Protein AF-A0A7S2AF37-F1 (afdb_monomer)

Foldseek 3Di:
DPPPVVVVVVVVVVVVVVVVVVVVVVVVVVVVVVVVVVVVPVVPPPPPPDDDDDDDDDDDDDDDDDDDDDDDDPPVPPDDPLPFFDKDFPDWDDDPDQPDKTWTWIQGNNWTKIWIKHWHQDPNWIWIKTWIDTPQKIWIWIWTWDDDDPWIKIKIWIWMGANPGHIDTQWIWMDTPVDDTDTDHHQQEQPLVVRCVVVCVVRSAGLLNVLVSVVVPDDPVRPPPSVVVNVVSVSND

Mean predicted aligned error: 17.71 Å

Solvent-accessible surface area (backbone atoms only — not comparable to full-atom values): 14173 Å² total; per-residue (Å²): 142,71,73,78,68,57,59,65,59,58,54,56,56,52,55,52,54,56,53,52,54,55,52,52,53,52,55,51,54,51,51,56,62,56,53,63,64,57,69,69,62,71,76,70,70,83,77,75,87,82,81,82,90,84,85,84,81,90,84,86,90,83,90,83,91,79,82,89,78,89,79,76,83,84,72,80,75,82,80,69,89,66,63,76,45,61,74,42,80,76,46,74,44,84,55,92,50,58,86,45,76,21,37,39,30,34,28,45,62,85,43,64,34,42,35,38,38,38,48,36,76,55,95,77,25,35,47,34,41,42,36,43,31,46,92,56,26,36,42,39,35,38,43,36,36,42,58,57,94,95,48,52,39,38,39,41,37,36,31,42,22,36,81,88,43,72,77,40,79,45,32,37,40,36,51,28,92,90,63,78,65,43,78,51,64,59,78,76,64,38,52,49,37,69,42,45,35,81,81,21,63,93,39,61,48,50,64,71,54,48,55,54,55,48,58,78,71,48,67,74,88,80,41,87,58,45,68,59,49,52,51,57,48,64,53,22,70

Secondary structure (DSSP, 8-state):
--TTTTHHHHHHHHHHHHHHHHHHHHHHHHHHHHHHHHTTTTTSTTSSS-------------------------------------EEEEEEE---STTS-EEEEEEETTEEEEEEEEEEEETTEEEEEEEEE-SS-EEEEEEEEEEETTEEEEEEEEEEEETTEEEEEEEEEEE-TTS--EEEE--SSSHHHHHHGGGTGGGT--HHHHHHHHHHHS-GGG-TTHHHHHHHHHHH-

Sequence (237 aa):
MAAARGARRAGAGQAWAAQRRRLLAGLLAIGIYTGALEASLSTCWSLLSASGRLGGDLQTPPRSSAQAPRCRDARSSRTALHATAAVEVSDSKVNKSELSKSFVTLSIGGQALNVTWSCREEHGDTDCIFQVTTKNSTARFSDHAASGEGWSITSQKFELQSPTRPMHTVAYTIDNPHGIDQKNEAPAYHQVTTVFSPSLEGLGVTPTELIDIVEANVPAADVRYWPAFKKYWNRYV

Radius of gyration: 27.94 Å; Cα contacts (8 Å, |Δi|>4): 308; chains: 1; bounding box: 50×77×90 Å

Structure (mmCIF, N/CA/C/O backbone):
data_AF-A0A7S2AF37-F1
#
_entry.id   AF-A0A7S2AF37-F1
#
loop_
_atom_site.group_PDB
_atom_site.id
_atom_site.type_symbol
_atom_site.label_atom_id
_atom_site.label_alt_id
_atom_site.label_comp_id
_atom_site.label_asym_id
_atom_site.label_entity_id
_atom_site.label_seq_id
_atom_site.pdbx_PDB_ins_code
_atom_site.Cartn_x
_atom_site.Cartn_y
_atom_site.Cartn_z
_atom_site.occupancy
_atom_site.B_iso_or_equiv
_atom_site.auth_seq_id
_atom_site.auth_comp_id
_atom_site.auth_asym_id
_atom_site.auth_atom_id
_atom_site.pdbx_PDB_model_num
ATOM 1 N N . MET A 1 1 ? 22.238 42.386 -46.125 1.00 50.75 1 MET A N 1
ATOM 2 C CA . MET A 1 1 ? 21.304 41.420 -45.489 1.00 50.75 1 MET A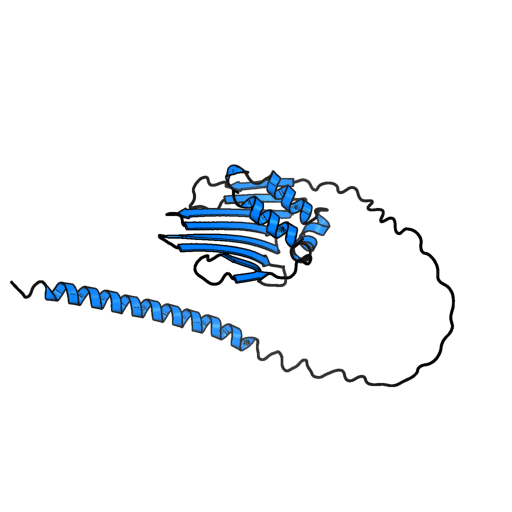 CA 1
ATOM 3 C C . MET A 1 1 ? 22.004 40.440 -44.521 1.00 50.75 1 MET A C 1
ATOM 5 O O . MET A 1 1 ? 21.654 39.269 -44.488 1.00 50.75 1 MET A O 1
ATOM 9 N N . ALA A 1 2 ? 22.958 40.887 -43.689 1.00 46.91 2 ALA A N 1
ATOM 10 C CA . ALA A 1 2 ? 23.647 40.019 -42.711 1.00 46.91 2 ALA A CA 1
ATOM 11 C C . ALA A 1 2 ? 23.363 40.386 -41.236 1.00 46.91 2 ALA A C 1
ATOM 13 O O . ALA A 1 2 ? 23.534 39.556 -40.351 1.00 46.91 2 ALA A O 1
ATOM 14 N N . ALA A 1 3 ? 22.845 41.588 -40.959 1.00 47.03 3 ALA A N 1
ATOM 15 C CA . ALA A 1 3 ? 22.656 42.082 -39.591 1.00 47.03 3 ALA A CA 1
ATOM 16 C C . ALA A 1 3 ? 21.424 41.503 -38.855 1.00 47.03 3 ALA A C 1
ATOM 18 O O . ALA A 1 3 ? 21.385 41.493 -37.629 1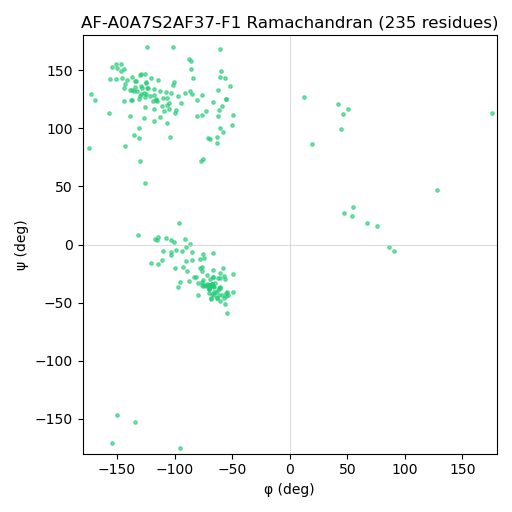.00 47.03 3 ALA A O 1
ATOM 19 N N . ALA A 1 4 ? 20.430 40.959 -39.568 1.00 46.59 4 ALA A N 1
ATOM 20 C CA . ALA A 1 4 ? 19.174 40.504 -38.955 1.00 46.59 4 ALA A CA 1
ATOM 21 C C . ALA A 1 4 ? 19.215 39.071 -38.377 1.00 46.59 4 ALA A C 1
ATOM 23 O O . ALA A 1 4 ? 18.322 38.687 -37.623 1.00 46.59 4 ALA A O 1
ATOM 24 N N . ARG A 1 5 ? 20.243 38.265 -38.694 1.00 47.69 5 ARG A N 1
ATOM 25 C CA . ARG A 1 5 ? 20.368 36.881 -38.183 1.00 47.69 5 ARG A CA 1
ATOM 26 C C . ARG A 1 5 ? 21.186 36.772 -36.889 1.00 47.69 5 ARG A C 1
ATOM 28 O O . ARG A 1 5 ? 21.022 35.796 -36.164 1.00 47.69 5 ARG A O 1
ATOM 35 N N . GLY A 1 6 ? 22.004 37.776 -36.559 1.00 42.59 6 GLY A N 1
ATOM 36 C CA . GLY A 1 6 ? 22.774 37.818 -35.305 1.00 42.59 6 GLY A CA 1
ATOM 37 C C . GLY A 1 6 ? 21.927 38.169 -34.075 1.00 42.59 6 GLY A C 1
ATOM 38 O O . GLY A 1 6 ? 22.102 37.580 -33.010 1.00 42.59 6 GLY A O 1
ATOM 39 N N . ALA A 1 7 ? 20.936 39.053 -34.231 1.00 43.50 7 ALA A N 1
ATOM 40 C CA . ALA A 1 7 ? 20.127 39.550 -33.114 1.00 43.50 7 ALA A CA 1
ATOM 41 C C . ALA A 1 7 ? 19.192 38.488 -32.496 1.00 43.50 7 ALA A C 1
ATOM 43 O O . ALA A 1 7 ? 18.943 38.509 -31.294 1.00 43.50 7 ALA A O 1
ATOM 44 N N . ARG A 1 8 ? 18.724 37.503 -33.280 1.00 47.41 8 ARG A N 1
ATOM 45 C CA . ARG A 1 8 ? 17.854 36.424 -32.765 1.00 47.41 8 ARG A CA 1
ATOM 46 C C . ARG A 1 8 ? 18.603 35.353 -31.963 1.00 47.41 8 ARG A C 1
ATOM 48 O O . ARG A 1 8 ? 17.990 34.695 -31.130 1.00 47.41 8 ARG A O 1
ATOM 55 N N . ARG A 1 9 ? 19.919 35.196 -32.159 1.00 49.66 9 ARG A N 1
ATOM 56 C CA . ARG A 1 9 ? 20.742 34.263 -31.363 1.00 49.66 9 ARG A CA 1
ATOM 57 C C . ARG A 1 9 ? 21.204 34.866 -30.032 1.00 49.66 9 ARG A C 1
ATOM 59 O O . ARG A 1 9 ? 21.347 34.129 -29.063 1.00 49.66 9 ARG A O 1
ATOM 66 N N . ALA A 1 10 ? 21.350 36.189 -29.951 1.00 49.28 10 ALA A N 1
ATOM 67 C CA . ALA A 1 10 ? 21.714 36.875 -28.708 1.00 49.28 10 ALA A CA 1
ATOM 68 C C . ALA A 1 10 ? 20.571 36.898 -27.667 1.00 49.28 10 ALA A C 1
ATOM 70 O O . ALA A 1 10 ? 20.830 36.762 -26.473 1.00 49.28 10 ALA A O 1
ATOM 71 N N . GLY A 1 11 ? 19.307 36.993 -28.104 1.00 47.56 11 GLY A N 1
ATOM 72 C CA . GLY A 1 11 ? 18.144 37.010 -27.201 1.00 47.56 11 GLY A CA 1
ATOM 73 C C . GLY A 1 11 ? 17.813 35.654 -26.558 1.00 47.56 11 GLY A C 1
ATOM 74 O O . GLY A 1 11 ? 17.454 35.595 -25.384 1.00 47.56 11 GLY A O 1
ATOM 75 N N . ALA A 1 12 ? 17.997 34.548 -27.289 1.00 50.09 12 ALA A N 1
ATOM 76 C CA . ALA A 1 12 ? 17.710 33.204 -26.776 1.00 50.09 12 ALA A CA 1
ATOM 77 C C . ALA A 1 12 ? 18.714 32.752 -25.695 1.00 50.09 12 ALA A C 1
ATOM 79 O O . ALA A 1 12 ? 18.326 32.117 -24.715 1.00 50.09 12 ALA A O 1
ATOM 80 N N . GLY A 1 13 ? 19.990 33.140 -25.822 1.00 49.16 13 GLY A N 1
ATOM 81 C CA . GLY A 1 13 ? 21.017 32.841 -24.817 1.00 49.16 13 GLY A CA 1
ATOM 82 C C . GLY A 1 13 ? 20.810 33.586 -23.492 1.00 49.16 13 GLY A C 1
ATOM 83 O O . GLY A 1 13 ? 21.058 33.029 -22.422 1.00 49.16 13 GLY A O 1
ATOM 84 N N . GLN A 1 14 ? 20.295 34.819 -23.539 1.00 50.81 14 GLN A N 1
ATOM 85 C CA . GLN A 1 14 ? 20.025 35.613 -22.335 1.00 50.81 14 GLN A CA 1
ATOM 86 C C . GLN A 1 14 ? 18.766 35.155 -21.584 1.00 50.81 14 GLN A C 1
ATOM 88 O O . GLN A 1 14 ? 18.774 35.139 -20.352 1.00 50.81 14 GLN A O 1
ATOM 93 N N . ALA A 1 15 ? 17.725 34.700 -22.291 1.00 53.50 15 ALA A N 1
ATOM 94 C CA . ALA A 1 15 ? 16.533 34.120 -21.663 1.00 53.50 15 ALA A CA 1
ATOM 95 C C . ALA A 1 15 ? 16.861 32.821 -20.900 1.00 53.50 15 ALA A C 1
ATOM 97 O O . ALA A 1 15 ? 16.422 32.630 -19.764 1.00 53.50 15 ALA A O 1
ATOM 98 N N . TRP A 1 16 ? 17.722 31.973 -21.471 1.00 49.31 16 TRP A N 1
ATOM 99 C CA . TRP A 1 16 ? 18.147 30.722 -20.837 1.00 49.31 16 TRP A CA 1
ATOM 100 C C . TRP A 1 16 ? 19.064 30.959 -19.624 1.00 49.31 16 TRP A C 1
ATOM 102 O O . TRP A 1 16 ? 18.916 30.311 -18.586 1.00 49.31 16 TRP A O 1
ATOM 112 N N . ALA A 1 17 ? 19.959 31.952 -19.697 1.00 53.44 17 ALA A N 1
ATOM 113 C CA . ALA A 1 17 ? 20.813 32.342 -18.573 1.00 53.44 17 ALA A CA 1
ATOM 114 C C . ALA A 1 17 ? 20.021 32.957 -17.399 1.00 53.44 17 ALA A C 1
ATOM 116 O O . ALA A 1 17 ? 20.346 32.700 -16.236 1.00 53.44 17 ALA A O 1
ATOM 117 N N . ALA A 1 18 ? 18.962 33.725 -17.677 1.00 53.72 18 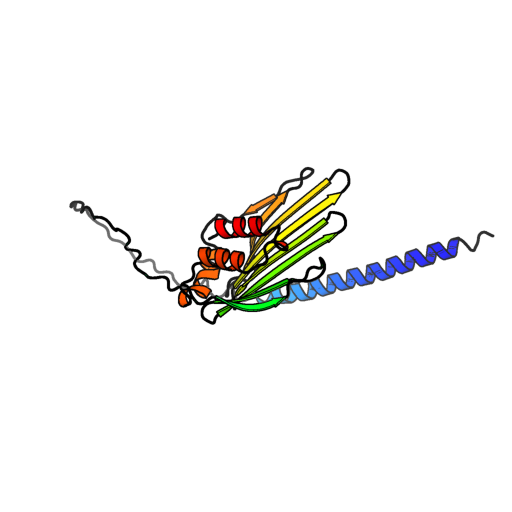ALA A N 1
ATOM 118 C CA . ALA A 1 18 ? 18.090 34.296 -16.649 1.00 53.72 18 ALA A CA 1
ATOM 119 C C . ALA A 1 18 ? 17.237 33.225 -15.940 1.00 53.72 18 ALA A C 1
ATOM 121 O O . ALA A 1 18 ? 17.053 33.284 -14.722 1.00 53.72 18 ALA A O 1
ATOM 122 N N . GLN A 1 19 ? 16.778 32.205 -16.671 1.00 51.97 19 GLN A N 1
ATOM 123 C CA . GLN A 1 19 ? 15.987 31.103 -16.114 1.00 51.97 19 GLN A CA 1
ATOM 124 C C . GLN A 1 19 ? 16.843 30.136 -15.276 1.00 51.97 19 GLN A C 1
ATOM 126 O O . GLN A 1 19 ? 16.415 29.701 -14.206 1.00 51.97 19 GLN A O 1
ATOM 131 N N . ARG A 1 20 ? 18.105 29.904 -15.672 1.00 53.59 20 ARG A N 1
ATOM 132 C CA . ARG A 1 20 ? 19.084 29.130 -14.881 1.00 53.59 20 ARG A CA 1
ATOM 133 C C . ARG A 1 20 ? 19.409 29.772 -13.529 1.00 53.59 20 ARG A C 1
ATOM 135 O O . ARG A 1 20 ? 19.522 29.067 -12.531 1.00 53.59 20 ARG A O 1
ATOM 142 N N . ARG A 1 21 ? 19.520 31.105 -13.468 1.00 53.66 21 ARG A N 1
ATOM 143 C CA . ARG A 1 21 ? 19.771 31.821 -12.201 1.00 53.66 21 ARG A CA 1
ATOM 144 C C . ARG A 1 21 ? 18.588 31.734 -11.233 1.00 53.66 21 ARG A C 1
ATOM 146 O O . ARG A 1 21 ? 18.809 31.629 -10.032 1.00 53.66 21 ARG A O 1
ATOM 153 N N . ARG A 1 22 ? 17.348 31.718 -11.739 1.00 53.06 22 ARG A N 1
ATOM 154 C CA . ARG A 1 22 ? 16.143 31.551 -10.905 1.00 53.06 22 ARG A CA 1
ATOM 155 C C . ARG A 1 22 ? 16.015 30.135 -10.329 1.00 53.06 22 ARG A C 1
ATOM 157 O O . ARG A 1 22 ? 15.628 29.996 -9.176 1.00 53.06 22 ARG A O 1
ATOM 164 N N . LEU A 1 23 ? 16.412 29.105 -11.082 1.00 49.84 23 LEU A N 1
ATOM 165 C CA . LEU A 1 23 ? 16.418 27.715 -10.602 1.00 49.84 23 LEU A CA 1
ATOM 166 C C . LEU A 1 23 ? 17.492 27.456 -9.531 1.00 49.84 23 LEU A C 1
ATOM 168 O O . LEU A 1 23 ? 17.222 26.775 -8.546 1.00 49.84 23 LEU A O 1
ATOM 172 N N . LEU A 1 24 ? 18.682 28.050 -9.672 1.00 47.16 24 LEU A N 1
ATOM 173 C CA . LEU A 1 24 ? 19.751 27.919 -8.671 1.00 47.16 24 LEU A CA 1
ATOM 174 C C . LEU A 1 24 ? 19.434 28.659 -7.360 1.00 47.16 24 LEU A C 1
ATOM 176 O O . LEU A 1 24 ? 19.757 28.155 -6.288 1.00 47.16 24 LEU A O 1
ATOM 180 N N . ALA A 1 25 ? 18.750 29.806 -7.423 1.00 49.53 25 ALA A N 1
ATOM 181 C CA . ALA A 1 25 ? 18.282 30.506 -6.224 1.00 49.53 25 ALA A CA 1
ATOM 182 C C . ALA A 1 25 ? 17.193 29.715 -5.470 1.00 49.53 25 ALA A C 1
ATOM 184 O O . ALA A 1 25 ? 17.192 29.700 -4.241 1.00 49.53 25 ALA A O 1
ATOM 185 N N . GLY A 1 26 ? 16.309 29.011 -6.191 1.00 45.00 26 GLY A N 1
ATOM 186 C CA . GLY A 1 26 ? 15.295 28.137 -5.588 1.00 45.00 26 GLY A CA 1
ATOM 187 C C . GLY A 1 26 ? 15.893 26.927 -4.863 1.00 45.00 26 GLY A C 1
ATOM 188 O O . GLY A 1 26 ? 15.475 26.610 -3.754 1.00 45.00 26 GLY A O 1
ATOM 189 N N . LEU A 1 27 ? 16.920 26.293 -5.438 1.00 50.09 27 LEU A N 1
ATOM 190 C CA . LEU A 1 27 ? 17.600 25.149 -4.813 1.00 50.09 27 LEU A CA 1
ATOM 191 C C . LEU A 1 27 ? 18.428 25.547 -3.578 1.00 50.09 27 LEU A C 1
ATOM 193 O O . LEU A 1 27 ? 18.442 24.810 -2.593 1.00 50.09 27 LEU A O 1
ATOM 197 N N . LEU A 1 28 ? 19.055 26.730 -3.578 1.00 50.50 28 LEU A N 1
ATOM 198 C CA . LEU A 1 28 ? 19.753 27.256 -2.396 1.00 50.50 28 LEU A CA 1
ATOM 199 C C . LEU A 1 28 ? 18.786 27.653 -1.268 1.00 50.50 28 LEU A C 1
ATOM 201 O O . LEU A 1 28 ? 19.094 27.423 -0.102 1.00 50.50 28 LEU A O 1
ATOM 205 N N . ALA A 1 29 ? 17.599 28.181 -1.588 1.00 47.72 29 ALA A N 1
ATOM 206 C CA . ALA A 1 29 ? 16.588 28.508 -0.578 1.00 47.72 29 ALA A CA 1
ATOM 207 C C . ALA A 1 29 ? 15.999 27.256 0.102 1.00 47.72 29 ALA A C 1
ATOM 209 O O . ALA A 1 29 ? 15.722 27.288 1.300 1.00 47.72 29 ALA A O 1
ATOM 210 N N . ILE A 1 30 ? 15.867 26.140 -0.627 1.00 50.56 30 ILE A N 1
ATOM 211 C CA . ILE A 1 30 ? 15.419 24.857 -0.061 1.00 50.56 30 ILE A CA 1
ATOM 212 C C . ILE A 1 30 ? 16.504 24.261 0.851 1.00 50.56 30 ILE A C 1
ATOM 214 O O . ILE A 1 30 ? 16.186 23.822 1.953 1.00 50.56 30 ILE A O 1
ATOM 218 N N . GLY A 1 31 ? 17.782 24.332 0.458 1.00 43.03 31 GLY A N 1
ATOM 219 C CA . GLY A 1 31 ? 18.898 23.831 1.274 1.00 43.03 31 GLY A CA 1
ATOM 220 C C . GLY A 1 31 ? 19.106 24.583 2.597 1.00 43.03 31 GLY A C 1
ATOM 221 O O . GLY A 1 31 ? 19.469 23.972 3.602 1.00 43.03 31 GLY A O 1
ATOM 222 N N . ILE A 1 32 ? 18.830 25.893 2.635 1.00 52.12 32 ILE A N 1
ATOM 223 C CA . ILE A 1 32 ? 18.934 26.695 3.869 1.00 52.12 32 ILE A CA 1
ATOM 224 C C . ILE A 1 32 ? 17.755 26.414 4.820 1.00 52.12 32 ILE A C 1
ATOM 226 O O . ILE A 1 32 ? 17.939 26.431 6.036 1.00 52.12 32 ILE A O 1
ATOM 230 N N . TYR A 1 33 ? 16.568 26.080 4.298 1.00 44.62 33 TYR A N 1
ATOM 231 C CA . TYR A 1 33 ? 15.414 25.720 5.134 1.00 44.62 33 TYR A CA 1
ATOM 232 C C . TYR A 1 33 ? 15.517 24.307 5.727 1.00 44.62 33 TYR A C 1
ATOM 234 O O . TYR A 1 33 ? 15.069 24.087 6.851 1.00 44.62 33 TYR A O 1
ATOM 242 N N . THR A 1 34 ? 16.147 23.358 5.027 1.00 45.94 34 THR A N 1
ATOM 243 C CA . THR A 1 34 ? 16.383 22.008 5.570 1.00 45.94 34 THR A CA 1
ATOM 244 C C . THR A 1 34 ? 17.576 21.956 6.529 1.00 45.94 34 THR A C 1
ATOM 246 O O . THR A 1 34 ? 17.519 21.236 7.520 1.00 45.94 34 THR A O 1
ATOM 249 N N . GLY A 1 35 ? 18.619 22.771 6.315 1.00 37.41 35 GLY A N 1
ATOM 250 C CA . GLY A 1 35 ? 19.789 22.818 7.206 1.00 37.41 35 GLY A CA 1
ATOM 251 C C . GLY A 1 35 ? 19.535 23.475 8.573 1.00 37.41 35 GLY A C 1
ATOM 252 O O . GLY A 1 35 ? 20.199 23.140 9.552 1.00 37.41 35 GLY A O 1
ATOM 253 N N . ALA A 1 36 ? 18.553 24.376 8.679 1.00 41.56 36 ALA A N 1
ATOM 254 C CA . ALA A 1 36 ? 18.230 25.045 9.944 1.00 41.56 36 ALA A CA 1
ATOM 255 C C . ALA A 1 36 ? 17.457 24.155 10.942 1.00 41.56 36 ALA A C 1
ATOM 257 O O . ALA A 1 36 ? 17.476 24.437 12.138 1.00 41.56 36 ALA A O 1
ATOM 258 N N . LEU A 1 37 ? 16.818 23.074 10.475 1.00 41.84 37 LEU A N 1
ATOM 259 C CA . LEU A 1 37 ? 16.095 22.114 11.323 1.00 41.84 37 LEU A CA 1
ATOM 260 C C . LEU A 1 37 ? 16.979 20.965 11.834 1.00 41.84 37 LEU A C 1
ATOM 262 O O . LEU A 1 37 ? 16.682 20.390 12.879 1.00 41.84 37 LEU A O 1
ATOM 266 N N . GLU A 1 38 ? 18.088 20.653 11.157 1.00 42.69 38 GLU A N 1
ATOM 267 C CA . GLU A 1 38 ? 19.019 19.607 11.609 1.00 42.69 38 GLU A CA 1
ATOM 268 C C . GLU A 1 38 ? 19.997 20.099 12.690 1.00 42.69 38 GLU A C 1
ATOM 270 O O . GLU A 1 38 ? 20.382 19.330 13.571 1.00 42.69 38 GLU A O 1
ATOM 275 N N . ALA A 1 39 ? 20.333 21.394 12.715 1.00 41.59 39 ALA A N 1
ATOM 276 C CA . ALA A 1 39 ? 21.259 21.950 13.707 1.00 41.59 39 ALA A CA 1
ATOM 277 C C . ALA A 1 39 ? 20.659 22.106 15.123 1.00 41.59 39 ALA A C 1
ATOM 279 O O . ALA A 1 39 ? 21.395 22.352 16.078 1.00 41.59 39 ALA A O 1
ATOM 280 N N . SER A 1 40 ? 19.337 21.967 15.291 1.00 42.44 40 SER A N 1
ATOM 281 C CA . SER A 1 40 ? 18.674 22.099 16.602 1.00 42.44 40 SER A CA 1
ATOM 282 C C . SER A 1 40 ? 18.562 20.776 17.374 1.00 42.44 40 SER A C 1
ATOM 284 O O . SER A 1 40 ? 18.284 20.796 18.571 1.00 42.44 40 SER A O 1
ATOM 286 N N . LEU A 1 41 ? 18.775 19.628 16.718 1.00 44.47 41 LEU A N 1
ATOM 287 C CA . LEU A 1 41 ? 18.566 18.302 17.320 1.00 44.47 41 LEU A CA 1
ATOM 288 C C . LEU A 1 41 ? 19.862 17.635 17.804 1.00 44.47 41 LEU A C 1
ATOM 290 O O . LEU A 1 41 ? 19.814 16.775 18.683 1.00 44.47 41 LEU A O 1
ATOM 294 N N . SER A 1 42 ? 21.028 18.058 17.309 1.00 42.28 42 SER A N 1
ATOM 295 C CA . SER A 1 42 ? 22.325 17.488 17.706 1.00 42.28 42 SER A CA 1
ATOM 296 C C . SER A 1 42 ? 22.846 17.979 19.063 1.00 42.28 42 SER A C 1
ATOM 298 O O . SER A 1 42 ? 23.771 17.387 19.611 1.00 42.28 42 SER A O 1
ATOM 300 N N . THR A 1 43 ? 22.262 19.032 19.642 1.00 42.41 43 THR A N 1
ATOM 301 C CA . THR A 1 43 ? 22.769 19.660 20.880 1.00 42.41 43 THR A CA 1
ATOM 302 C C . THR A 1 43 ? 22.118 19.124 22.162 1.00 42.41 43 THR A C 1
ATOM 304 O O . THR A 1 43 ? 22.562 19.464 23.254 1.00 42.41 43 THR A O 1
ATOM 307 N N . CYS A 1 44 ? 21.100 18.259 22.068 1.00 38.84 44 CYS A N 1
ATOM 308 C CA . CYS A 1 44 ? 20.433 17.671 23.245 1.00 38.84 44 CYS A CA 1
ATOM 309 C C . CYS A 1 44 ? 20.900 16.250 23.606 1.00 38.84 44 CYS A C 1
ATOM 311 O O . CYS A 1 44 ? 20.486 15.718 24.632 1.00 38.84 44 CYS A O 1
ATOM 313 N N . TRP A 1 45 ? 21.770 15.623 22.809 1.00 37.97 45 TRP A N 1
ATOM 314 C CA . TRP A 1 45 ? 22.198 14.234 23.041 1.00 37.97 45 TRP A CA 1
ATOM 315 C C . TRP A 1 45 ? 23.446 14.072 23.923 1.00 37.97 45 TRP A C 1
ATOM 317 O O . TRP A 1 45 ? 23.803 12.952 24.276 1.00 37.97 45 TRP A O 1
ATOM 327 N N . SER A 1 46 ? 24.063 15.166 24.374 1.00 40.84 46 SER A N 1
ATOM 328 C CA . SER A 1 46 ? 25.280 15.117 25.203 1.00 40.84 46 SER A CA 1
ATOM 329 C C . SER A 1 46 ? 25.030 15.078 26.719 1.00 40.84 46 SER A C 1
ATOM 331 O O . SER A 1 46 ? 25.989 15.141 27.483 1.00 40.84 4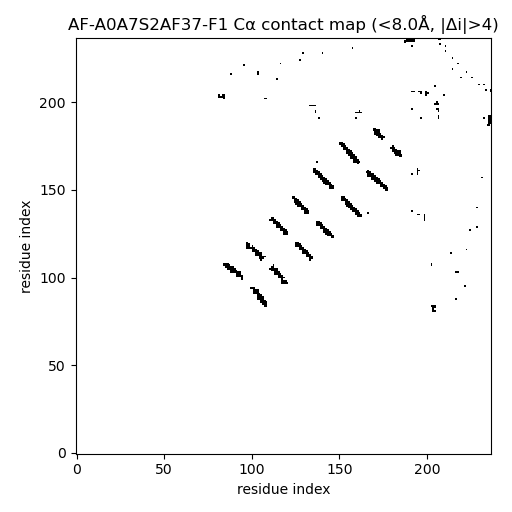6 SER A O 1
ATOM 333 N N . LEU A 1 47 ? 23.775 15.000 27.184 1.00 44.44 47 LEU A N 1
ATOM 334 C CA . LEU A 1 47 ? 23.438 15.109 28.617 1.00 44.44 47 LEU A CA 1
ATOM 335 C C . LEU A 1 47 ? 22.837 13.844 29.257 1.00 44.44 47 LEU A C 1
ATOM 337 O O . LEU A 1 47 ? 22.522 13.868 30.441 1.00 44.44 47 LEU A O 1
ATOM 341 N N . LEU A 1 48 ? 22.723 12.726 28.531 1.00 44.41 48 LEU A N 1
ATOM 342 C CA . LEU A 1 48 ? 22.104 11.493 29.057 1.00 44.41 48 LEU A CA 1
ATOM 343 C C . LEU A 1 48 ? 23.031 10.269 29.147 1.00 44.41 48 LEU A C 1
ATOM 345 O O . LEU A 1 48 ? 22.590 9.206 29.569 1.00 44.41 48 LEU A O 1
ATOM 349 N N . SER A 1 49 ? 24.326 10.402 28.848 1.00 45.31 49 SER A N 1
ATOM 350 C CA . SER A 1 49 ? 25.308 9.307 28.964 1.00 45.31 49 SER A CA 1
ATOM 351 C C . SER A 1 49 ? 26.106 9.300 30.279 1.00 45.31 49 SER A C 1
ATOM 353 O O . SER A 1 49 ? 27.157 8.667 30.361 1.00 45.31 49 SER A O 1
ATOM 355 N N . ALA A 1 50 ? 25.628 9.980 31.324 1.00 43.16 50 ALA A N 1
ATOM 356 C CA . ALA A 1 50 ? 26.307 10.050 32.619 1.00 43.16 50 ALA A CA 1
ATOM 357 C C . ALA A 1 50 ? 25.363 9.715 33.782 1.00 43.16 50 ALA A C 1
ATOM 359 O O . ALA A 1 50 ? 24.966 10.585 34.549 1.00 43.16 50 ALA A O 1
ATOM 360 N N . SER A 1 51 ? 24.981 8.447 33.926 1.00 41.28 51 SER A N 1
ATOM 361 C CA . SER A 1 51 ? 24.593 7.875 35.226 1.00 41.28 51 SER A CA 1
ATOM 362 C C . SER A 1 51 ? 24.388 6.366 35.110 1.00 41.28 51 SER A C 1
ATOM 364 O O . SER A 1 51 ? 23.674 5.896 34.234 1.00 41.28 51 SER A O 1
ATOM 366 N N . GLY 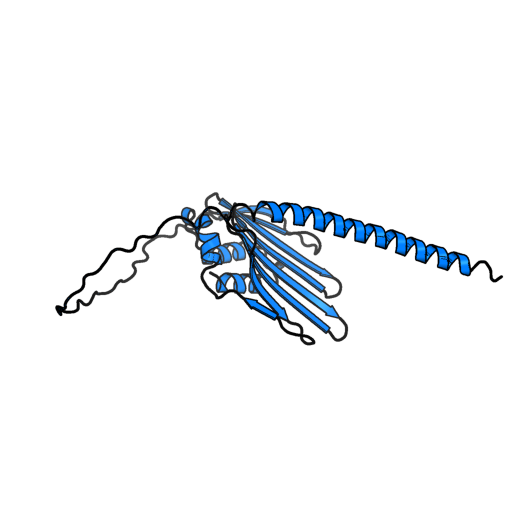A 1 52 ? 25.017 5.606 36.012 1.00 39.91 52 GLY A N 1
ATOM 367 C CA . GLY A 1 52 ? 24.695 4.189 36.209 1.00 39.91 52 GLY A CA 1
ATOM 368 C C . GLY A 1 52 ? 25.863 3.208 36.150 1.00 39.91 52 GLY A C 1
ATOM 369 O O . GLY A 1 52 ? 25.748 2.163 35.522 1.00 39.91 52 GLY A O 1
ATOM 370 N N . ARG A 1 53 ? 26.980 3.497 36.832 1.00 43.69 53 ARG A N 1
ATOM 371 C CA . ARG A 1 53 ? 27.873 2.435 37.320 1.00 43.69 53 ARG A CA 1
ATOM 372 C C . ARG A 1 53 ? 27.184 1.733 38.494 1.00 43.69 53 ARG A C 1
ATOM 374 O O . ARG A 1 53 ? 27.020 2.348 39.541 1.00 43.69 53 ARG A O 1
ATOM 381 N N . LEU A 1 54 ? 26.853 0.455 38.339 1.00 42.91 54 LEU A N 1
ATOM 382 C CA . LEU A 1 54 ? 26.625 -0.478 39.444 1.00 42.91 54 LEU A CA 1
ATOM 383 C C . LEU A 1 54 ? 27.435 -1.742 39.144 1.00 42.91 54 LEU A C 1
ATOM 385 O O . LEU A 1 54 ? 27.000 -2.626 38.414 1.00 42.91 54 LEU A O 1
ATOM 389 N N . GLY A 1 55 ? 28.664 -1.757 39.656 1.00 34.06 55 GLY A N 1
ATOM 390 C CA . GLY A 1 55 ? 29.471 -2.959 39.824 1.00 34.06 55 GLY A CA 1
ATOM 391 C C . GLY A 1 55 ? 29.441 -3.340 41.301 1.00 34.06 55 GLY A C 1
ATOM 392 O O . GLY A 1 55 ? 29.645 -2.476 42.151 1.00 34.06 55 GLY A O 1
ATOM 393 N N . GLY A 1 56 ? 29.146 -4.605 41.585 1.00 33.41 56 GLY A N 1
ATOM 394 C CA . GLY A 1 56 ? 29.062 -5.150 42.936 1.00 33.41 56 GLY A CA 1
ATOM 395 C C . GLY A 1 56 ? 28.840 -6.662 42.916 1.00 33.41 56 GLY A C 1
ATOM 396 O O . GLY A 1 56 ? 27.706 -7.116 42.961 1.00 33.41 56 GLY A O 1
ATOM 397 N N . ASP A 1 57 ? 29.951 -7.381 42.758 1.00 35.69 57 ASP A N 1
ATOM 398 C CA . ASP A 1 57 ? 30.365 -8.630 43.413 1.00 35.69 57 ASP A CA 1
ATOM 399 C C . ASP A 1 57 ? 29.464 -9.887 43.503 1.00 35.69 57 ASP A C 1
ATOM 401 O O . ASP A 1 57 ? 28.460 -9.949 44.200 1.00 35.69 57 ASP A O 1
ATOM 405 N N . LEU A 1 58 ? 29.988 -10.943 42.852 1.00 37.62 58 LEU A N 1
ATOM 406 C CA . LEU A 1 58 ? 30.338 -12.270 43.399 1.00 37.62 58 LEU A CA 1
ATOM 407 C C . LEU A 1 58 ? 29.340 -13.002 44.323 1.00 37.62 58 LEU A C 1
ATOM 409 O O . LEU A 1 58 ? 29.267 -12.703 45.507 1.00 37.62 58 LEU A O 1
ATOM 413 N N . GLN A 1 59 ? 28.787 -14.128 43.836 1.00 35.12 59 GLN A N 1
ATOM 414 C CA . GLN A 1 59 ? 29.065 -15.490 44.358 1.00 35.12 59 GLN A CA 1
ATOM 415 C C . GLN A 1 59 ? 28.203 -16.582 43.678 1.00 35.12 59 GLN A C 1
ATOM 417 O O . GLN A 1 59 ? 26.998 -16.677 43.871 1.00 35.12 59 GLN A O 1
ATOM 422 N N . THR A 1 60 ? 28.852 -17.468 42.920 1.00 42.16 60 THR A N 1
ATOM 423 C CA . THR A 1 60 ? 28.481 -18.899 42.754 1.00 42.16 60 THR A CA 1
ATOM 424 C C . THR A 1 60 ? 29.155 -19.712 43.876 1.00 42.16 60 THR A C 1
ATOM 426 O O . THR A 1 60 ? 30.184 -19.207 44.339 1.00 42.16 60 THR A O 1
ATOM 429 N N . PRO A 1 61 ? 28.754 -20.952 44.285 1.00 50.53 61 PRO A N 1
ATOM 430 C CA . PRO A 1 61 ? 28.175 -22.078 43.497 1.00 50.53 61 PRO A CA 1
ATOM 431 C C . PRO A 1 61 ? 27.203 -22.983 44.352 1.00 50.53 61 PRO A C 1
ATOM 433 O O . PRO A 1 61 ? 26.643 -22.450 45.304 1.00 50.53 61 PRO A O 1
ATOM 436 N N . PRO A 1 62 ? 27.038 -24.333 44.193 1.00 48.72 62 PRO A N 1
ATOM 437 C CA . PRO A 1 62 ? 27.001 -25.254 43.035 1.00 48.72 62 PRO A CA 1
ATOM 438 C C . PRO A 1 62 ? 25.709 -26.138 42.924 1.00 48.72 62 PRO A C 1
ATOM 440 O O . PRO A 1 62 ? 24.914 -26.263 43.845 1.00 48.72 62 PRO A O 1
ATOM 443 N N . ARG A 1 63 ? 25.581 -26.817 41.764 1.00 40.84 63 ARG A N 1
ATOM 444 C CA . ARG A 1 63 ? 24.883 -28.091 41.419 1.00 40.84 63 ARG A CA 1
ATOM 445 C C . ARG A 1 63 ? 23.884 -28.740 42.409 1.00 40.84 63 ARG A C 1
ATOM 447 O O . ARG A 1 63 ? 24.284 -29.286 43.431 1.00 40.84 63 ARG A O 1
ATOM 454 N N . SER A 1 64 ? 22.672 -29.012 41.908 1.00 32.25 64 SER A N 1
ATOM 455 C CA . SER A 1 64 ? 22.023 -30.328 42.057 1.00 32.25 64 SER A CA 1
ATOM 456 C C . SER A 1 64 ? 21.179 -30.671 40.819 1.00 32.25 64 SER A C 1
ATOM 458 O O . SER A 1 64 ? 20.618 -29.799 40.161 1.00 32.25 64 SER A O 1
ATOM 460 N N . SER A 1 65 ? 21.185 -31.952 40.454 1.00 42.84 65 SER A N 1
ATOM 461 C CA . SER A 1 65 ? 20.426 -32.542 39.350 1.00 42.84 65 SER A CA 1
ATOM 462 C C . SER A 1 65 ? 19.035 -32.925 39.855 1.00 42.84 65 SER A C 1
ATOM 464 O O . SER A 1 65 ? 18.958 -33.643 40.850 1.00 42.84 65 SER A O 1
ATOM 466 N N . ALA A 1 66 ? 17.970 -32.561 39.142 1.00 32.75 66 ALA A N 1
ATOM 467 C CA . ALA A 1 66 ? 16.682 -33.242 39.253 1.00 32.75 66 ALA A CA 1
ATOM 468 C C . ALA A 1 66 ? 15.839 -33.043 37.982 1.00 32.75 66 ALA A C 1
ATOM 470 O O . ALA A 1 66 ? 15.441 -31.936 37.649 1.00 32.75 66 ALA A O 1
ATOM 471 N N . GLN A 1 67 ? 15.633 -34.161 37.284 1.00 33.06 67 GLN A N 1
ATOM 472 C CA . GLN A 1 67 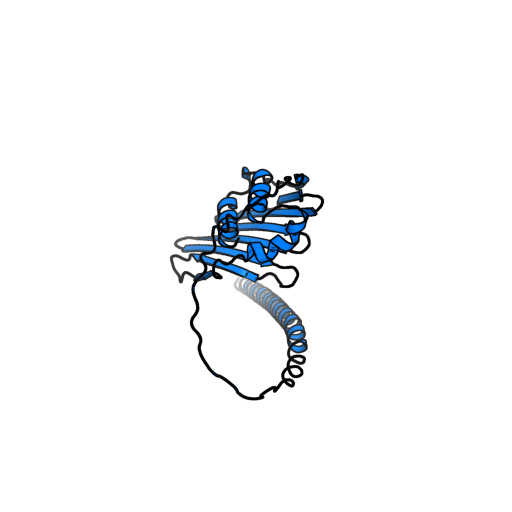? 14.417 -34.594 36.584 1.00 33.06 67 GLN A CA 1
ATOM 473 C C . GLN A 1 67 ? 13.588 -33.583 35.770 1.00 33.06 67 GLN A C 1
ATOM 475 O O . GLN A 1 67 ? 12.960 -32.660 36.274 1.00 33.06 67 GLN A O 1
ATOM 480 N N . ALA A 1 68 ? 13.473 -33.905 34.480 1.00 42.75 68 ALA A N 1
ATOM 481 C CA . ALA A 1 68 ? 12.494 -33.354 33.557 1.00 42.75 68 ALA A CA 1
ATOM 482 C C . ALA A 1 68 ? 11.043 -33.538 34.038 1.00 42.75 68 ALA A C 1
ATOM 484 O O . ALA A 1 68 ? 10.674 -34.639 34.455 1.00 42.75 68 ALA A O 1
ATOM 485 N N . PRO A 1 69 ? 10.174 -32.548 33.786 1.00 40.53 69 PRO A N 1
ATOM 486 C CA . PRO A 1 69 ? 8.776 -32.796 33.506 1.00 40.53 69 PRO A CA 1
ATOM 487 C C . PRO A 1 69 ? 8.482 -32.566 32.018 1.00 40.53 69 PRO A C 1
ATOM 489 O O . PRO A 1 69 ? 8.735 -31.508 31.445 1.00 40.53 69 PRO A O 1
ATOM 492 N N . ARG A 1 70 ? 7.889 -33.589 31.399 1.00 46.50 70 ARG A N 1
ATOM 493 C CA . ARG A 1 70 ? 7.089 -33.458 30.182 1.00 46.50 70 ARG A CA 1
ATOM 494 C C . ARG A 1 70 ? 5.896 -32.541 30.485 1.00 46.50 70 ARG A C 1
ATOM 496 O O . ARG A 1 70 ? 5.020 -32.937 31.248 1.00 46.50 70 ARG A O 1
ATOM 503 N N . CYS A 1 71 ? 5.820 -31.386 29.835 1.00 36.12 71 CYS A N 1
ATOM 504 C CA . CYS A 1 71 ? 4.566 -30.656 29.631 1.00 36.12 71 CYS A CA 1
ATOM 505 C C . CYS A 1 71 ? 4.173 -30.887 28.166 1.00 36.12 71 CYS A C 1
ATOM 507 O O . CYS A 1 71 ? 4.819 -30.367 27.265 1.00 36.12 71 CYS A O 1
ATOM 509 N N . ARG A 1 72 ? 3.361 -31.909 27.867 1.00 36.22 72 ARG A N 1
ATOM 510 C CA . ARG A 1 72 ? 1.896 -31.801 27.732 1.00 36.22 72 ARG A CA 1
ATOM 511 C C . ARG A 1 72 ? 1.495 -30.569 26.920 1.00 36.22 72 ARG A C 1
ATOM 513 O O . ARG A 1 72 ? 1.470 -29.464 27.445 1.00 36.22 72 ARG A O 1
ATOM 520 N N . ASP A 1 73 ? 1.199 -30.824 25.649 1.00 37.38 73 ASP A N 1
ATOM 521 C CA . ASP A 1 73 ? 0.200 -30.158 24.816 1.00 37.38 73 ASP A CA 1
ATOM 522 C C . ASP A 1 73 ? -0.258 -28.775 25.297 1.00 37.38 73 ASP A C 1
ATOM 524 O O . ASP A 1 73 ? -1.324 -28.627 25.895 1.00 37.38 73 ASP A O 1
ATOM 528 N N . ALA A 1 74 ? 0.473 -27.731 24.909 1.00 35.31 74 ALA A N 1
ATOM 529 C CA . ALA A 1 74 ? -0.156 -26.438 24.680 1.00 35.31 74 ALA A CA 1
ATOM 530 C C . ALA A 1 74 ? -0.878 -26.509 23.328 1.00 35.31 74 ALA A C 1
ATOM 532 O O . ALA A 1 74 ? -0.456 -25.936 22.324 1.00 35.31 74 ALA A O 1
ATOM 533 N N . ARG A 1 75 ? -1.980 -27.266 23.306 1.00 39.78 75 ARG A N 1
ATOM 534 C CA . ARG A 1 75 ? -3.038 -27.106 22.314 1.00 39.78 75 ARG A CA 1
ATOM 535 C C . ARG A 1 75 ? -3.496 -25.662 22.483 1.00 39.78 75 ARG A C 1
ATOM 537 O O . ARG A 1 75 ? -4.232 -25.359 23.416 1.00 39.78 75 ARG A O 1
ATOM 544 N N . SER A 1 76 ? -2.967 -24.761 21.656 1.00 36.56 76 SER A N 1
ATOM 545 C CA . SER A 1 76 ? -3.416 -23.375 21.608 1.00 36.56 76 SER A CA 1
ATOM 546 C C . SER A 1 76 ? -4.869 -23.405 21.154 1.00 36.56 76 SER A C 1
ATOM 548 O O . SER A 1 76 ? -5.191 -23.485 19.970 1.00 36.56 76 SER A O 1
ATOM 550 N N . SER A 1 77 ? -5.758 -23.445 22.137 1.00 38.59 77 SER A N 1
ATOM 551 C CA . SER A 1 77 ? -7.164 -23.146 21.998 1.00 38.59 77 SER A CA 1
ATOM 552 C C . SER A 1 77 ? -7.272 -21.682 21.583 1.00 38.59 77 SER A C 1
ATOM 554 O O . SER A 1 77 ? -7.390 -20.797 22.428 1.00 38.59 77 SER A O 1
ATOM 556 N N . ARG A 1 78 ? -7.222 -21.406 20.277 1.00 37.66 78 ARG A N 1
ATOM 557 C CA . ARG A 1 78 ? -7.766 -20.159 19.729 1.00 37.66 78 ARG A CA 1
ATOM 558 C C . ARG A 1 78 ? -9.287 -20.270 19.710 1.00 37.66 78 ARG A C 1
ATOM 560 O O . ARG A 1 78 ? -9.919 -20.482 18.685 1.00 37.66 78 ARG A O 1
ATOM 567 N N . THR A 1 79 ? -9.863 -20.178 20.900 1.00 40.84 79 THR A N 1
ATOM 568 C CA . THR A 1 79 ? -11.219 -19.685 21.107 1.00 40.84 79 THR A CA 1
ATOM 569 C C . THR A 1 79 ? -11.183 -18.171 20.974 1.00 40.84 79 THR A C 1
ATOM 571 O O . THR A 1 79 ? -10.624 -17.509 21.841 1.00 40.84 79 THR A O 1
ATOM 574 N N . ALA A 1 80 ? -11.788 -17.637 19.922 1.00 37.56 80 ALA A N 1
ATOM 575 C CA . ALA A 1 80 ? -12.632 -16.451 20.006 1.00 37.56 80 ALA A CA 1
ATOM 576 C C . ALA A 1 80 ? -13.368 -16.301 18.674 1.00 37.56 80 ALA A C 1
ATOM 578 O O . ALA A 1 80 ? -12.755 -16.266 17.612 1.00 37.56 80 ALA A O 1
ATOM 579 N N . LEU A 1 81 ? -14.695 -16.249 18.754 1.00 37.84 81 LEU A N 1
ATOM 580 C CA . LEU A 1 81 ? -15.572 -15.749 17.706 1.00 37.84 81 LEU A CA 1
ATOM 581 C C . LEU A 1 81 ? -15.033 -14.370 17.273 1.00 37.84 81 LEU A C 1
ATOM 583 O O . LEU A 1 81 ? -15.219 -13.391 17.994 1.00 37.84 81 LEU A O 1
ATOM 587 N N . HIS A 1 82 ? -14.345 -14.281 16.135 1.00 48.56 82 HIS A N 1
ATOM 588 C CA . HIS A 1 82 ? -14.120 -12.995 15.485 1.00 48.56 82 HIS A CA 1
ATOM 589 C C . HIS A 1 82 ? -15.480 -12.572 14.936 1.00 48.56 82 HIS A C 1
ATOM 591 O O . HIS A 1 82 ? -15.889 -12.997 13.858 1.00 48.56 82 HIS A O 1
ATOM 597 N N . ALA A 1 83 ? -16.241 -11.819 15.729 1.00 45.69 83 ALA A N 1
ATOM 598 C CA . ALA A 1 83 ? -17.364 -11.071 15.199 1.00 45.69 83 ALA A CA 1
ATOM 599 C C . ALA A 1 83 ? -16.766 -10.111 14.171 1.00 45.69 83 ALA A C 1
ATOM 601 O O . ALA A 1 83 ? -16.135 -9.127 14.546 1.00 45.69 83 ALA A O 1
ATOM 602 N N . THR A 1 84 ? -16.873 -10.461 12.888 1.00 56.38 84 THR A N 1
ATOM 603 C CA . THR A 1 84 ? -16.440 -9.620 11.774 1.00 56.38 84 THR A CA 1
ATOM 604 C C . THR A 1 84 ? -17.034 -8.241 12.005 1.00 56.38 84 THR A C 1
ATOM 606 O O . THR A 1 84 ? -18.260 -8.096 12.002 1.00 56.38 84 THR A O 1
ATOM 609 N N . ALA A 1 85 ? -16.183 -7.255 12.294 1.00 66.00 85 ALA A N 1
ATOM 610 C CA . ALA A 1 85 ? -16.628 -5.882 12.448 1.00 66.00 85 ALA A CA 1
ATOM 611 C C . ALA A 1 85 ? -17.452 -5.505 11.215 1.00 66.00 85 ALA A C 1
ATOM 613 O O . ALA A 1 85 ? -17.077 -5.852 10.094 1.00 66.00 85 ALA A O 1
ATOM 614 N N . ALA A 1 86 ? -18.584 -4.831 11.421 1.00 77.75 86 ALA A N 1
ATOM 615 C CA . ALA A 1 86 ? -19.370 -4.328 10.305 1.00 77.75 86 ALA A CA 1
ATOM 616 C C . ALA A 1 86 ? -18.464 -3.440 9.438 1.00 77.75 86 ALA A C 1
ATOM 618 O O . ALA A 1 86 ? -17.806 -2.531 9.959 1.00 77.75 86 ALA A O 1
ATOM 619 N N . VAL A 1 87 ? -18.390 -3.769 8.147 1.00 85.25 87 VAL A N 1
ATOM 620 C CA . VAL A 1 87 ? -17.636 -3.020 7.144 1.00 85.25 87 VAL A CA 1
ATOM 621 C C . VAL A 1 87 ? -18.641 -2.282 6.280 1.00 85.25 87 VAL A C 1
ATOM 623 O O . VAL A 1 87 ? -19.480 -2.902 5.630 1.00 85.25 87 VAL A O 1
ATOM 626 N N . GLU A 1 88 ? -18.540 -0.961 6.266 1.00 89.19 88 GLU A N 1
ATOM 627 C CA . GLU A 1 88 ? -19.379 -0.095 5.445 1.00 89.19 88 GLU A CA 1
ATOM 628 C C . GLU A 1 88 ? -18.494 0.800 4.580 1.00 89.19 88 GLU A C 1
ATOM 630 O O . GLU A 1 88 ? -17.476 1.314 5.042 1.00 89.19 88 GLU A O 1
ATOM 635 N N . VAL A 1 89 ? -18.876 1.017 3.323 1.00 89.06 89 VAL A N 1
ATOM 636 C CA . VAL A 1 89 ? -18.243 2.039 2.482 1.00 89.06 89 VAL A CA 1
ATOM 637 C C . VAL A 1 89 ? -18.852 3.385 2.863 1.00 89.06 89 VAL A C 1
ATOM 639 O O . VAL A 1 89 ? -20.030 3.622 2.602 1.00 89.06 89 VAL A O 1
ATOM 642 N N . SER A 1 90 ? -18.071 4.254 3.505 1.00 88.06 90 SER A N 1
ATOM 643 C CA . SER A 1 90 ? -18.548 5.557 3.980 1.00 88.06 90 SER A CA 1
ATOM 644 C C . SER A 1 90 ? -18.434 6.659 2.929 1.00 88.06 90 SER A C 1
ATOM 646 O O . SER A 1 90 ? -19.258 7.570 2.912 1.00 88.06 90 SER A O 1
ATOM 648 N N . ASP A 1 91 ? -17.438 6.577 2.047 1.00 87.25 91 ASP A N 1
ATOM 649 C CA . ASP A 1 91 ? -17.275 7.476 0.905 1.00 87.25 91 ASP A CA 1
ATOM 650 C C . ASP A 1 91 ? -16.488 6.773 -0.207 1.00 87.25 91 ASP A C 1
ATOM 652 O O . ASP A 1 91 ? -15.689 5.867 0.049 1.00 87.25 91 ASP A O 1
ATOM 656 N N . SER A 1 92 ? -16.701 7.174 -1.455 1.00 90.00 92 SER A N 1
ATOM 657 C CA . SER A 1 92 ? -15.915 6.671 -2.576 1.00 90.00 92 SER A CA 1
ATOM 658 C C . SER A 1 92 ? -15.908 7.641 -3.747 1.00 90.00 92 SER A C 1
ATOM 660 O O . SER A 1 92 ? -16.917 8.248 -4.108 1.00 90.00 92 SER A O 1
ATOM 662 N N . LYS A 1 93 ? -14.755 7.726 -4.404 1.00 87.25 93 LYS A N 1
ATOM 663 C CA . LYS A 1 93 ? -14.609 8.366 -5.704 1.00 87.25 93 LYS A CA 1
ATOM 664 C C . LYS A 1 93 ? -13.692 7.518 -6.556 1.00 87.25 93 LYS A C 1
ATOM 666 O O . LYS A 1 93 ? -12.486 7.454 -6.328 1.00 87.25 93 LYS A O 1
ATOM 671 N N . VAL A 1 94 ? -14.274 6.909 -7.573 1.00 82.44 94 VAL A N 1
ATOM 672 C CA . VAL A 1 94 ? -13.552 6.074 -8.524 1.00 82.44 94 VAL A CA 1
ATOM 673 C C . VAL A 1 94 ? -13.437 6.854 -9.822 1.00 82.44 94 VAL A C 1
ATOM 675 O O . VAL A 1 94 ? -14.422 7.034 -10.542 1.00 82.44 94 VAL A O 1
ATOM 678 N N . ASN A 1 95 ? -12.247 7.386 -10.092 1.00 77.69 95 ASN A N 1
ATOM 679 C CA . ASN A 1 95 ? -11.992 8.071 -11.348 1.00 77.69 95 ASN A CA 1
ATOM 680 C C . ASN A 1 95 ? -11.598 7.056 -12.408 1.00 77.69 95 ASN A C 1
ATOM 682 O O . ASN A 1 95 ? -10.674 6.275 -12.222 1.00 77.69 95 ASN A O 1
ATOM 686 N N . LYS A 1 96 ? -12.268 7.141 -13.555 1.00 67.44 96 LYS A N 1
ATOM 687 C CA . LYS A 1 96 ? -11.923 6.368 -14.753 1.00 67.44 96 LYS A CA 1
ATOM 688 C C . LYS A 1 96 ? -10.868 7.057 -15.624 1.00 67.44 96 LYS A C 1
ATOM 690 O O . LYS A 1 96 ? -10.559 6.563 -16.699 1.00 67.44 96 LYS A O 1
ATOM 695 N N . SER A 1 97 ? -10.387 8.235 -15.217 1.00 65.69 97 SER A N 1
ATOM 696 C CA . SER A 1 97 ? -9.347 8.972 -15.933 1.00 65.69 97 SER A CA 1
ATOM 697 C C . SER A 1 97 ? -7.989 8.768 -15.268 1.00 65.69 97 SER A C 1
ATOM 699 O O . SER A 1 97 ? -7.871 8.820 -14.045 1.00 65.69 97 SER A O 1
ATOM 701 N N . GLU A 1 98 ? -6.954 8.621 -16.090 1.00 61.09 98 GLU A N 1
ATOM 702 C CA . GLU A 1 98 ? -5.564 8.331 -15.691 1.00 61.09 98 GLU A CA 1
ATOM 703 C C . GLU A 1 98 ? -4.886 9.471 -14.903 1.00 61.09 98 GLU A C 1
ATOM 705 O O . GLU A 1 98 ? -3.780 9.331 -14.392 1.00 61.09 98 GLU A O 1
ATOM 710 N N . LEU A 1 99 ? -5.537 10.632 -14.789 1.00 62.56 99 LEU A N 1
ATOM 711 C CA . LEU A 1 99 ? -4.942 11.839 -14.206 1.00 62.56 99 LEU A CA 1
ATOM 712 C C . LEU A 1 99 ? -5.403 12.136 -12.775 1.00 62.56 99 LEU A C 1
ATOM 714 O O . LEU A 1 99 ? -4.897 13.077 -12.163 1.00 62.56 99 LEU A O 1
ATOM 718 N N . SER A 1 100 ? -6.375 11.397 -12.228 1.00 70.12 100 SER A N 1
ATOM 719 C CA . SER A 1 100 ? -6.990 11.759 -10.944 1.00 70.12 100 SER A CA 1
ATOM 720 C C . SER A 1 100 ? -7.038 10.614 -9.937 1.00 70.12 100 SER A C 1
ATOM 722 O O . SER A 1 100 ? -7.394 9.485 -10.252 1.00 70.12 100 SER A O 1
ATOM 724 N N . LYS A 1 101 ? -6.691 10.928 -8.683 1.00 83.06 101 LYS A N 1
ATOM 725 C CA . LYS A 1 101 ? -6.600 9.964 -7.581 1.00 83.06 101 LYS A CA 1
ATOM 726 C C . LYS A 1 101 ? -7.975 9.405 -7.213 1.00 83.06 101 LYS A C 1
ATOM 728 O O . LYS A 1 101 ? -8.877 10.174 -6.872 1.00 83.06 101 LYS A O 1
ATOM 733 N N . SER A 1 102 ? -8.110 8.087 -7.266 1.00 89.38 102 SER A N 1
ATOM 734 C CA . SER A 1 102 ? -9.271 7.345 -6.784 1.00 89.38 102 SER A CA 1
ATOM 735 C C . SER A 1 102 ? -9.142 7.055 -5.291 1.00 89.38 102 SER A C 1
ATOM 737 O O . SER A 1 102 ? -8.034 6.947 -4.751 1.00 89.38 102 SER A O 1
ATOM 739 N N . PHE A 1 103 ? -10.276 6.954 -4.606 1.00 91.88 103 PHE A N 1
ATOM 740 C CA . PHE A 1 103 ? -10.317 6.576 -3.202 1.00 91.88 103 PHE A CA 1
ATOM 741 C C . PHE A 1 103 ? -11.606 5.852 -2.825 1.00 91.88 103 PHE A C 1
ATOM 743 O O . PHE A 1 103 ? -12.658 6.054 -3.431 1.00 91.88 103 PHE A O 1
ATOM 750 N N . VAL A 1 104 ? -11.508 5.054 -1.768 1.00 92.44 104 VAL A N 1
ATOM 751 C CA . VAL A 1 104 ? -12.617 4.466 -1.017 1.00 92.44 104 VAL A CA 1
ATOM 752 C C . VAL A 1 104 ? -12.298 4.633 0.462 1.00 92.44 104 VAL A C 1
ATOM 754 O O . VAL A 1 104 ? -11.190 4.320 0.902 1.00 92.44 104 VAL A O 1
ATOM 757 N N . THR A 1 105 ? -13.267 5.108 1.230 1.00 93.00 105 THR A N 1
ATOM 758 C CA . THR A 1 105 ? -13.198 5.152 2.686 1.00 93.00 105 THR A CA 1
ATOM 759 C C . THR A 1 105 ? -14.080 4.049 3.242 1.00 93.00 105 THR A C 1
ATOM 761 O O . THR A 1 105 ? -15.277 3.994 2.966 1.00 93.00 105 THR A O 1
ATOM 764 N N . LEU A 1 106 ? -13.479 3.157 4.021 1.00 91.69 106 LEU A N 1
ATOM 765 C CA . LEU A 1 106 ? -14.168 2.085 4.728 1.00 91.69 106 LEU A CA 1
ATOM 766 C C . LEU A 1 106 ? -14.341 2.485 6.192 1.00 91.69 106 LEU A C 1
ATOM 768 O O . LEU A 1 106 ? -13.413 2.998 6.812 1.00 91.69 106 LEU A O 1
ATOM 772 N N . SER A 1 107 ? -15.513 2.234 6.756 1.00 90.94 107 SER A N 1
ATOM 773 C CA . SER A 1 107 ? -15.763 2.250 8.192 1.00 90.94 107 SER A CA 1
ATOM 774 C C . SER A 1 107 ? -15.748 0.809 8.680 1.00 90.94 107 SER A C 1
ATOM 776 O O . SER A 1 107 ? -16.609 0.021 8.296 1.00 90.94 107 SER A O 1
ATOM 778 N N . ILE A 1 108 ? -14.756 0.450 9.491 1.00 88.06 108 ILE A N 1
ATOM 779 C CA . ILE A 1 108 ? -14.631 -0.879 10.098 1.00 88.06 108 ILE A CA 1
ATOM 780 C C . ILE A 1 108 ? -14.827 -0.693 11.596 1.00 88.06 108 ILE A C 1
ATOM 782 O O . ILE A 1 108 ? -13.995 -0.062 12.246 1.00 88.06 108 ILE A O 1
ATOM 786 N N . GLY A 1 109 ? -15.949 -1.170 12.140 1.00 82.94 109 GLY A N 1
ATOM 787 C CA . GLY A 1 109 ? -16.255 -1.023 13.572 1.00 82.94 109 GLY A CA 1
ATOM 788 C C . GLY A 1 109 ? -16.222 0.433 14.069 1.00 82.94 109 GLY A C 1
ATOM 789 O O . GLY A 1 109 ? -15.824 0.693 15.201 1.00 82.94 109 GLY A O 1
ATOM 790 N N . GLY A 1 110 ? -16.592 1.391 13.209 1.00 80.44 110 GLY A N 1
ATOM 791 C CA . GLY A 1 110 ? -16.582 2.828 13.508 1.00 80.44 110 GLY A CA 1
ATOM 792 C C . GLY A 1 110 ? -15.247 3.541 13.262 1.00 80.44 110 GLY A C 1
ATOM 793 O O . GLY A 1 110 ? -15.170 4.759 13.430 1.00 80.44 110 GLY A O 1
ATOM 794 N N . GLN A 1 111 ? -14.199 2.828 12.840 1.00 86.31 111 GLN A N 1
ATOM 795 C CA . GLN A 1 111 ? -12.921 3.427 12.464 1.00 86.31 111 GLN A CA 1
ATOM 796 C C . GLN A 1 111 ? -12.819 3.625 10.952 1.00 86.31 111 GLN A C 1
ATOM 798 O O . GLN A 1 111 ? -12.986 2.687 10.177 1.00 86.31 111 GLN A O 1
ATOM 803 N N . ALA A 1 112 ? -12.480 4.848 10.541 1.00 90.06 112 ALA A N 1
ATOM 804 C CA . ALA A 1 112 ? -12.250 5.174 9.141 1.00 90.06 112 ALA A CA 1
ATOM 805 C C . ALA A 1 112 ? -10.884 4.657 8.654 1.00 90.06 112 ALA A C 1
ATOM 807 O O . ALA A 1 112 ? -9.834 4.951 9.240 1.00 90.06 112 ALA A O 1
ATOM 808 N N . LEU A 1 113 ? -10.913 3.930 7.543 1.00 92.81 113 LEU A N 1
ATOM 809 C CA . LEU A 1 113 ? -9.778 3.465 6.765 1.00 92.81 113 LEU A CA 1
ATOM 810 C C . LEU A 1 113 ? -9.875 4.077 5.367 1.00 92.81 113 LEU A C 1
ATOM 812 O O . LEU A 1 113 ? -10.803 3.786 4.620 1.00 92.81 113 LEU A O 1
ATOM 816 N N . ASN A 1 114 ? -8.905 4.901 4.998 1.00 94.38 114 ASN A N 1
ATOM 817 C CA . ASN A 1 114 ? -8.824 5.499 3.674 1.00 94.38 114 ASN A CA 1
ATOM 818 C C . ASN A 1 114 ? -7.934 4.643 2.779 1.00 94.38 114 ASN A C 1
ATOM 820 O O . ASN A 1 114 ? -6.749 4.453 3.063 1.00 94.38 114 ASN A O 1
ATOM 824 N N . VAL A 1 115 ? -8.490 4.176 1.673 1.00 93.06 115 VAL A N 1
ATOM 825 C CA . VAL A 1 115 ? -7.764 3.476 0.620 1.00 93.06 115 VAL A CA 1
ATOM 826 C C . VAL A 1 115 ? -7.723 4.387 -0.589 1.00 93.06 115 VAL A C 1
ATOM 828 O O . VAL A 1 115 ? -8.755 4.870 -1.043 1.00 93.06 115 VAL A O 1
ATOM 831 N N . THR A 1 116 ? -6.533 4.658 -1.111 1.00 92.06 116 THR A N 1
ATOM 832 C CA . THR A 1 116 ? -6.366 5.553 -2.256 1.00 92.06 116 THR A CA 1
ATOM 833 C C . THR A 1 116 ? -5.441 4.942 -3.286 1.00 92.06 116 THR A C 1
ATOM 835 O O . THR A 1 116 ? -4.421 4.358 -2.919 1.00 92.06 116 THR A O 1
ATOM 838 N N . TRP A 1 117 ? -5.761 5.128 -4.559 1.00 90.31 117 TRP A N 1
ATOM 839 C CA . TRP A 1 117 ? -4.934 4.657 -5.658 1.00 90.31 117 TRP A CA 1
ATOM 840 C C . TRP A 1 117 ? -4.960 5.633 -6.827 1.00 90.31 117 TRP A C 1
ATOM 842 O O . TRP A 1 117 ? -5.921 6.371 -7.041 1.00 90.31 117 TRP A O 1
ATOM 852 N N . SER A 1 118 ? -3.873 5.661 -7.577 1.00 87.19 118 SER A N 1
ATOM 853 C CA 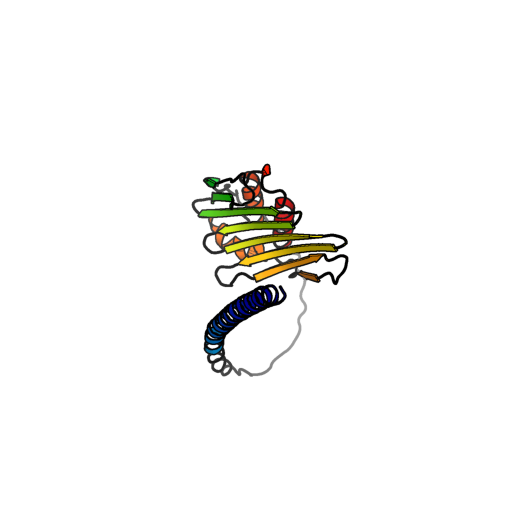. SER A 1 118 ? -3.756 6.402 -8.827 1.00 87.19 118 SER A CA 1
ATOM 854 C C . SER A 1 118 ? -2.758 5.681 -9.704 1.00 87.19 118 SER A C 1
ATOM 856 O O . SER A 1 118 ? -1.744 5.212 -9.188 1.00 87.19 118 SER A O 1
ATOM 858 N N . CYS A 1 119 ? -3.004 5.641 -11.006 1.00 83.00 119 CYS A N 1
ATOM 859 C CA . CYS A 1 119 ? -1.959 5.308 -11.950 1.00 83.00 119 CYS A CA 1
ATOM 860 C C . CYS A 1 119 ? -2.026 6.230 -13.158 1.00 83.00 119 CYS A C 1
ATOM 862 O O . CYS A 1 119 ? -3.110 6.469 -13.692 1.00 83.00 119 CYS A O 1
ATOM 864 N N . ARG A 1 120 ? -0.863 6.752 -13.539 1.00 85.00 120 ARG A N 1
ATOM 865 C CA . ARG A 1 120 ? -0.658 7.537 -14.746 1.00 85.00 120 ARG A CA 1
ATOM 866 C C . ARG A 1 120 ? 0.193 6.713 -15.697 1.00 85.00 120 ARG A C 1
ATOM 868 O O . ARG A 1 120 ? 1.332 6.394 -15.371 1.00 85.00 120 ARG A O 1
ATOM 875 N N . GLU A 1 121 ? -0.362 6.410 -16.859 1.00 83.19 121 GLU A N 1
ATOM 876 C CA . GLU A 1 121 ? 0.361 5.799 -17.967 1.00 83.19 121 GLU A CA 1
ATOM 877 C C . GLU A 1 121 ? 0.511 6.867 -19.058 1.00 83.19 121 GLU A C 1
ATOM 879 O O . GLU A 1 121 ? -0.476 7.365 -19.591 1.00 83.19 121 GLU A O 1
ATOM 884 N N . GLU A 1 122 ? 1.734 7.289 -19.365 1.00 82.94 122 GLU A N 1
ATOM 885 C CA . GLU A 1 122 ? 1.980 8.306 -20.389 1.00 82.94 122 GLU A CA 1
ATOM 886 C C . GLU A 1 122 ? 3.184 7.912 -21.234 1.00 82.94 122 GLU A C 1
ATOM 888 O O . GLU A 1 122 ? 4.266 7.672 -20.717 1.00 82.94 122 GLU A O 1
ATOM 893 N N . HIS A 1 123 ? 2.997 7.831 -22.553 1.00 81.88 123 HIS A N 1
ATOM 894 C CA . HIS A 1 123 ? 4.065 7.491 -23.502 1.00 81.88 123 HIS A CA 1
ATOM 895 C C . HIS A 1 123 ? 4.824 6.179 -23.201 1.00 81.88 123 HIS A C 1
ATOM 897 O O . HIS A 1 123 ? 5.946 6.007 -23.663 1.00 81.88 123 HIS A O 1
ATOM 903 N N . GLY A 1 124 ? 4.197 5.233 -22.490 1.00 78.62 124 GLY A N 1
ATOM 904 C CA . GLY A 1 124 ? 4.823 3.970 -22.076 1.00 78.62 124 GLY A CA 1
ATOM 905 C C . GLY A 1 124 ? 5.511 4.029 -20.709 1.00 78.62 124 GLY A C 1
ATOM 906 O O . GLY A 1 124 ? 5.919 2.985 -20.201 1.00 78.62 124 GLY A O 1
ATOM 907 N N . ASP A 1 125 ? 5.578 5.208 -20.090 1.00 86.19 125 ASP A N 1
ATOM 908 C CA . ASP A 1 125 ? 5.965 5.369 -18.694 1.00 86.19 125 ASP A CA 1
ATOM 909 C C . ASP A 1 125 ? 4.746 5.144 -17.799 1.00 86.19 125 ASP A C 1
ATOM 911 O O . ASP A 1 125 ? 3.621 5.515 -18.131 1.00 86.19 125 ASP A O 1
ATOM 915 N N . THR A 1 126 ? 4.973 4.521 -16.654 1.00 86.44 126 THR A N 1
ATOM 916 C CA . THR A 1 126 ? 3.956 4.177 -15.666 1.00 86.44 126 THR A CA 1
ATOM 917 C C . THR A 1 126 ? 4.361 4.766 -14.326 1.00 86.44 126 THR A C 1
ATOM 919 O O . THR A 1 126 ? 5.478 4.547 -13.863 1.00 86.44 126 THR A O 1
ATOM 922 N N . ASP A 1 127 ? 3.450 5.487 -13.684 1.00 88.62 127 ASP A N 1
ATOM 923 C CA . ASP A 1 127 ? 3.582 5.956 -12.307 1.00 88.62 127 ASP A CA 1
ATOM 924 C C . ASP A 1 127 ? 2.306 5.605 -11.542 1.00 88.62 127 ASP A C 1
ATOM 926 O O . ASP A 1 127 ? 1.275 6.275 -11.673 1.00 88.62 127 ASP A O 1
ATOM 930 N N . CYS A 1 128 ? 2.371 4.529 -10.759 1.00 88.00 128 CYS A N 1
ATOM 931 C CA . CYS A 1 128 ? 1.265 4.077 -9.936 1.00 88.00 128 CYS A CA 1
ATOM 932 C C . CYS A 1 128 ? 1.581 4.188 -8.445 1.00 88.00 128 CYS A C 1
ATOM 934 O O . CYS A 1 128 ? 2.667 3.849 -7.976 1.00 88.00 128 CYS A O 1
ATOM 936 N N . ILE A 1 129 ? 0.573 4.581 -7.668 1.00 91.25 129 ILE A N 1
ATOM 937 C CA . ILE A 1 129 ? 0.635 4.644 -6.209 1.00 91.25 129 ILE A CA 1
ATOM 938 C C . ILE A 1 129 ? -0.615 3.984 -5.640 1.00 91.25 129 ILE A C 1
ATOM 940 O O . ILE A 1 129 ? -1.734 4.312 -6.033 1.00 91.25 129 ILE A O 1
ATOM 944 N N . PHE A 1 130 ? -0.421 3.103 -4.664 1.00 91.62 130 PHE A N 1
ATOM 945 C CA . PHE A 1 130 ? -1.473 2.515 -3.847 1.00 91.62 130 PHE A CA 1
ATOM 946 C C . PHE A 1 130 ? -1.191 2.791 -2.371 1.00 91.62 130 PHE A C 1
ATOM 948 O O . PHE A 1 130 ? -0.059 2.644 -1.911 1.00 91.62 130 PHE A O 1
ATOM 955 N N . GLN A 1 131 ? -2.202 3.200 -1.611 1.00 93.75 131 GLN A N 1
ATOM 956 C CA . GLN A 1 131 ? -2.026 3.575 -0.214 1.00 93.75 131 GLN A CA 1
ATOM 957 C C . GLN A 1 131 ? -3.222 3.164 0.642 1.00 93.75 131 GLN A C 1
ATOM 959 O O . GLN A 1 131 ? -4.367 3.439 0.288 1.00 93.75 131 GLN A O 1
ATOM 964 N N . VAL A 1 132 ? -2.930 2.575 1.801 1.00 94.19 132 VAL A N 1
ATOM 965 C CA . VAL A 1 132 ? -3.893 2.272 2.866 1.00 94.19 132 VAL A CA 1
ATOM 966 C C . VAL A 1 132 ? -3.521 3.096 4.089 1.00 94.19 132 VAL A C 1
ATOM 968 O O . VAL A 1 132 ? -2.400 2.993 4.588 1.00 94.19 132 VAL A O 1
ATOM 971 N N . THR A 1 133 ? -4.455 3.901 4.579 1.00 95.06 133 THR A N 1
ATOM 972 C CA . THR A 1 133 ? -4.242 4.825 5.693 1.00 95.06 133 THR A CA 1
ATOM 973 C C . THR A 1 133 ? -5.344 4.677 6.733 1.00 95.06 133 THR A C 1
ATOM 975 O O . THR A 1 133 ? -6.525 4.818 6.436 1.00 95.06 133 THR A O 1
ATOM 978 N N . THR A 1 134 ? -4.951 4.439 7.979 1.00 92.56 134 THR A N 1
ATOM 979 C CA . THR A 1 134 ? -5.797 4.627 9.166 1.00 92.56 134 THR A CA 1
ATOM 980 C C . THR A 1 134 ? -5.520 6.007 9.772 1.00 92.56 134 THR A C 1
ATOM 982 O O . THR A 1 134 ? -4.721 6.777 9.244 1.00 92.56 134 THR A O 1
ATOM 985 N N . LYS A 1 135 ? -6.122 6.325 10.924 1.00 87.44 135 LYS A N 1
ATOM 986 C CA . LYS A 1 135 ? -5.884 7.590 11.639 1.00 87.44 135 LYS A CA 1
ATOM 987 C C . LYS A 1 135 ? -4.393 7.918 11.837 1.00 87.44 135 LYS A C 1
ATOM 989 O O . LYS A 1 135 ? -4.011 9.072 11.683 1.00 87.44 135 LYS A O 1
ATOM 994 N N . ASN A 1 136 ? -3.565 6.919 12.163 1.00 88.81 136 ASN A N 1
ATOM 995 C CA . ASN A 1 136 ? -2.170 7.127 12.577 1.00 88.81 136 ASN A CA 1
ATOM 996 C C . ASN A 1 136 ? -1.161 6.220 11.853 1.00 88.81 136 ASN A C 1
ATOM 998 O O . ASN A 1 136 ? -0.003 6.127 12.266 1.00 88.81 136 ASN A O 1
ATOM 1002 N N . SER A 1 137 ? -1.582 5.470 10.838 1.00 94.94 137 SER A N 1
ATOM 1003 C CA . SER A 1 137 ? -0.712 4.494 10.180 1.00 94.94 137 SER A CA 1
ATOM 1004 C C . SER A 1 137 ? -0.983 4.444 8.694 1.00 94.94 137 SER A C 1
ATOM 1006 O O . SER A 1 137 ? -2.139 4.465 8.276 1.00 94.94 137 SER A O 1
ATOM 1008 N N . THR A 1 138 ? 0.084 4.360 7.907 1.00 96.38 138 THR A N 1
ATOM 1009 C CA . THR A 1 138 ? -0.002 4.339 6.448 1.00 96.38 138 THR A CA 1
ATOM 1010 C C . THR A 1 138 ? 0.903 3.256 5.892 1.00 96.38 138 THR A C 1
ATOM 1012 O O . THR A 1 138 ? 2.059 3.155 6.293 1.00 96.38 138 THR A O 1
ATOM 1015 N N . ALA A 1 139 ? 0.394 2.493 4.932 1.00 96.12 139 ALA A N 1
ATOM 1016 C CA . ALA A 1 139 ? 1.189 1.685 4.023 1.00 96.12 139 ALA A CA 1
ATOM 1017 C C . ALA A 1 139 ? 1.057 2.266 2.626 1.00 96.12 139 ALA A C 1
ATOM 1019 O O . ALA A 1 139 ? -0.057 2.543 2.178 1.00 96.12 139 ALA A O 1
ATOM 1020 N N . ARG A 1 140 ? 2.183 2.439 1.942 1.00 95.31 140 ARG A N 1
ATOM 1021 C CA . ARG A 1 140 ? 2.233 2.952 0.578 1.00 95.31 140 ARG A CA 1
ATOM 1022 C C . ARG A 1 140 ? 3.060 2.018 -0.283 1.00 95.31 140 ARG A C 1
ATOM 1024 O O . ARG A 1 140 ? 4.155 1.619 0.100 1.00 95.31 140 ARG A O 1
ATOM 1031 N N . PHE A 1 141 ? 2.545 1.723 -1.461 1.00 93.94 141 PHE A N 1
ATOM 1032 C CA . PHE A 1 141 ? 3.282 1.095 -2.536 1.00 93.94 141 PHE A CA 1
ATOM 1033 C C . PHE A 1 141 ? 3.327 2.036 -3.725 1.00 93.94 141 PHE A C 1
ATOM 1035 O O . PHE A 1 141 ? 2.309 2.630 -4.079 1.00 93.94 141 PHE A O 1
ATOM 1042 N N . SER A 1 142 ? 4.508 2.177 -4.304 1.00 93.50 142 SER A N 1
ATOM 1043 C CA . SER A 1 142 ? 4.713 2.915 -5.542 1.00 93.50 142 SER A CA 1
ATOM 1044 C C . SER A 1 142 ? 5.376 1.980 -6.545 1.00 93.50 142 SER A C 1
ATOM 1046 O O . SER A 1 142 ? 6.317 1.268 -6.185 1.00 93.50 142 SER A O 1
ATOM 1048 N N . ASP A 1 143 ? 4.875 1.988 -7.771 1.00 91.69 143 ASP A N 1
ATOM 1049 C CA . ASP A 1 143 ? 5.437 1.267 -8.906 1.00 91.69 143 ASP A CA 1
ATOM 1050 C C . ASP A 1 143 ? 5.668 2.275 -10.024 1.00 91.69 143 ASP A C 1
ATOM 1052 O O . ASP A 1 143 ? 4.728 2.930 -10.481 1.00 91.69 143 ASP A O 1
ATOM 1056 N N . HIS A 1 144 ? 6.926 2.434 -10.411 1.00 91.75 144 HIS A N 1
ATOM 1057 C CA . HIS A 1 144 ? 7.312 3.316 -11.496 1.00 91.75 144 HIS A CA 1
ATOM 1058 C C . HIS A 1 144 ? 8.035 2.503 -12.554 1.00 91.75 144 HIS A C 1
ATOM 1060 O O . HIS A 1 144 ? 9.023 1.839 -12.246 1.00 91.75 144 HIS A O 1
ATOM 1066 N N . ALA A 1 145 ? 7.592 2.606 -13.796 1.00 91.25 145 ALA A N 1
ATOM 1067 C CA . ALA A 1 145 ? 8.277 2.038 -14.942 1.00 91.25 145 ALA A CA 1
ATOM 1068 C C . ALA A 1 145 ? 8.525 3.139 -15.966 1.00 91.25 145 ALA A C 1
ATOM 1070 O O . ALA A 1 145 ? 7.656 3.972 -16.203 1.00 91.25 145 ALA A O 1
ATOM 1071 N N . ALA A 1 146 ? 9.702 3.142 -16.573 1.00 90.69 146 ALA A N 1
ATOM 1072 C CA . ALA A 1 146 ? 10.001 4.006 -17.701 1.00 90.69 146 ALA A CA 1
ATOM 1073 C C . ALA A 1 146 ? 10.766 3.220 -18.758 1.00 90.69 146 ALA A C 1
ATOM 1075 O O . ALA A 1 146 ? 11.571 2.339 -18.428 1.00 90.69 146 ALA A O 1
ATOM 1076 N N . SER A 1 147 ? 10.512 3.515 -20.029 1.00 89.19 147 SER A N 1
ATOM 1077 C CA . SER A 1 147 ? 11.165 2.800 -21.126 1.00 89.19 147 SER A CA 1
ATOM 1078 C C . SER A 1 147 ? 11.418 3.679 -22.341 1.00 89.19 147 SER A C 1
ATOM 1080 O O . SER A 1 147 ? 10.742 4.675 -22.581 1.00 89.19 147 SER A O 1
ATOM 1082 N N . GLY A 1 148 ? 12.417 3.294 -23.128 1.00 86.19 148 GLY A N 1
ATOM 1083 C CA . GLY A 1 148 ? 12.744 3.937 -24.391 1.00 86.19 148 GLY A CA 1
ATOM 1084 C C . GLY A 1 148 ? 13.458 2.978 -25.333 1.00 86.19 148 GLY A C 1
ATOM 1085 O O . GLY A 1 148 ? 13.552 1.775 -25.084 1.00 86.19 148 GLY A O 1
ATOM 1086 N N . GLU A 1 149 ? 13.970 3.505 -26.444 1.00 86.38 149 GLU A N 1
ATOM 1087 C CA . GLU A 1 149 ? 14.709 2.687 -27.404 1.00 86.38 149 GLU A CA 1
ATOM 1088 C C . GLU A 1 149 ? 15.974 2.110 -26.748 1.00 86.38 149 GLU A C 1
ATOM 1090 O O . GLU A 1 149 ? 16.912 2.835 -26.416 1.00 86.38 149 GLU A O 1
ATOM 1095 N N . GLY A 1 150 ? 15.973 0.792 -26.535 1.00 81.25 150 GLY A N 1
ATOM 1096 C CA . GLY A 1 150 ? 17.109 0.058 -25.980 1.00 81.25 150 GLY A CA 1
ATOM 1097 C C . GLY A 1 150 ? 17.326 0.214 -24.473 1.00 81.25 150 GLY A C 1
ATOM 1098 O O . GLY A 1 150 ? 18.416 -0.112 -24.012 1.00 81.25 150 GLY A O 1
ATOM 1099 N N . TRP A 1 151 ? 16.343 0.703 -23.705 1.00 85.12 151 TRP A N 1
ATOM 1100 C CA . TRP A 1 151 ? 16.417 0.713 -22.240 1.00 85.12 151 TRP A CA 1
ATOM 1101 C C . TRP A 1 151 ? 15.041 0.607 -21.574 1.00 85.12 151 TRP A C 1
ATOM 1103 O O . TRP A 1 151 ? 14.025 1.050 -22.107 1.00 85.12 151 TRP A O 1
ATOM 1113 N N . SER A 1 152 ? 15.019 0.036 -20.371 1.00 88.06 152 SER A N 1
ATOM 1114 C CA . SER A 1 152 ? 13.863 0.059 -19.475 1.00 88.06 152 SER A CA 1
ATOM 1115 C C . SER A 1 152 ? 14.347 0.109 -18.033 1.00 88.06 152 SER A C 1
ATOM 1117 O O . SER A 1 152 ? 15.432 -0.382 -17.726 1.00 88.06 152 SER A O 1
ATOM 1119 N N . ILE A 1 153 ? 13.575 0.740 -17.162 1.00 89.88 153 ILE A N 1
ATOM 1120 C CA . ILE A 1 153 ? 13.812 0.732 -15.725 1.00 89.88 153 ILE A CA 1
ATOM 1121 C C . ILE A 1 153 ? 12.476 0.568 -15.025 1.00 89.88 153 ILE A C 1
ATOM 1123 O O . ILE A 1 153 ? 11.511 1.258 -15.354 1.00 89.88 153 ILE A O 1
ATOM 1127 N N . THR A 1 154 ? 12.419 -0.333 -14.053 1.00 91.19 154 THR A N 1
ATOM 1128 C CA . THR A 1 154 ? 11.282 -0.413 -13.137 1.00 91.19 154 THR A CA 1
ATOM 1129 C C . THR A 1 154 ? 11.769 -0.216 -11.716 1.00 91.19 154 THR A C 1
ATOM 1131 O O . THR A 1 154 ? 12.875 -0.620 -11.356 1.00 91.19 154 THR A O 1
ATOM 1134 N N . SER A 1 155 ? 10.968 0.460 -10.904 1.00 92.12 155 SER A N 1
ATOM 1135 C CA . SER A 1 155 ? 11.252 0.684 -9.499 1.00 92.12 155 SER A CA 1
ATOM 1136 C C . SER A 1 155 ? 9.991 0.472 -8.678 1.00 92.12 155 SER A C 1
ATOM 1138 O O . SER A 1 155 ? 8.966 1.108 -8.906 1.00 92.12 155 SER A O 1
ATOM 1140 N N . GLN A 1 156 ? 10.085 -0.421 -7.703 1.00 93.44 156 GLN A N 1
ATOM 1141 C CA . GLN A 1 156 ? 9.002 -0.772 -6.799 1.00 93.44 156 GLN A CA 1
ATOM 1142 C C . GLN A 1 156 ? 9.410 -0.422 -5.380 1.00 93.44 156 GLN A C 1
ATOM 1144 O O . GLN A 1 156 ? 10.481 -0.819 -4.914 1.00 93.44 156 GLN A O 1
ATOM 1149 N N . LYS A 1 157 ? 8.556 0.319 -4.679 1.00 94.50 157 LYS A N 1
ATOM 1150 C CA . LYS A 1 157 ? 8.824 0.814 -3.328 1.00 94.50 157 LYS A CA 1
ATOM 1151 C C . LYS A 1 157 ? 7.654 0.503 -2.410 1.00 94.50 157 LYS A C 1
ATOM 1153 O O . LYS A 1 157 ? 6.528 0.880 -2.712 1.00 94.50 157 LYS A O 1
ATOM 1158 N N . PHE A 1 158 ? 7.923 -0.129 -1.272 1.00 95.19 158 PHE A N 1
ATOM 1159 C CA . PHE A 1 158 ? 6.955 -0.355 -0.202 1.00 95.19 158 PHE A CA 1
ATOM 1160 C C . PHE A 1 158 ? 7.396 0.380 1.063 1.00 95.19 158 PHE A C 1
ATOM 1162 O O . PHE A 1 158 ? 8.513 0.189 1.556 1.00 95.19 158 PHE A O 1
ATOM 1169 N N . GLU A 1 159 ? 6.522 1.232 1.583 1.00 96.44 159 GLU A N 1
ATOM 1170 C CA . GLU A 1 159 ? 6.801 2.139 2.689 1.00 96.44 159 GLU A CA 1
ATOM 1171 C C . GLU A 1 159 ? 5.735 2.033 3.770 1.00 96.44 159 GLU A C 1
ATOM 1173 O O . GLU A 1 159 ? 4.548 1.867 3.481 1.00 96.44 159 GLU A O 1
ATOM 1178 N N . LEU A 1 160 ? 6.160 2.192 5.021 1.00 96.00 160 LEU A N 1
ATOM 1179 C CA . LEU A 1 160 ? 5.281 2.200 6.180 1.00 96.00 160 LEU A CA 1
ATOM 1180 C C . LEU A 1 160 ? 5.482 3.471 6.997 1.00 96.00 160 LEU A C 1
ATOM 1182 O O . LEU A 1 160 ? 6.588 3.986 7.130 1.00 96.00 160 LEU A O 1
ATOM 1186 N N . GLN A 1 161 ? 4.406 3.954 7.596 1.00 95.75 161 GLN A N 1
ATOM 1187 C CA . GLN A 1 161 ? 4.408 5.015 8.592 1.00 95.75 161 GLN A CA 1
ATOM 1188 C C . GLN A 1 161 ? 3.678 4.499 9.824 1.00 95.75 161 GLN A C 1
ATOM 1190 O O . GLN A 1 161 ? 2.542 4.035 9.720 1.00 95.75 161 GLN A O 1
ATOM 1195 N N . SER A 1 162 ? 4.328 4.602 10.980 1.00 92.69 162 SER A N 1
ATOM 1196 C CA . SER A 1 162 ? 3.717 4.312 12.275 1.00 92.69 162 SER A CA 1
ATOM 1197 C C . SER A 1 162 ? 3.331 5.622 12.976 1.00 92.69 162 SER A C 1
ATOM 1199 O O . SER A 1 162 ? 3.777 6.693 12.562 1.00 92.69 162 SER A O 1
ATOM 1201 N N . PRO A 1 163 ? 2.578 5.571 14.087 1.00 87.69 163 PRO A N 1
ATOM 1202 C CA . PRO A 1 163 ? 2.257 6.774 14.855 1.00 87.69 163 PRO A CA 1
ATOM 1203 C C . PRO A 1 163 ? 3.499 7.502 15.400 1.00 87.69 163 PRO A C 1
ATOM 1205 O O . PRO A 1 163 ? 3.450 8.694 15.684 1.00 87.69 163 PRO A O 1
ATOM 1208 N N . THR A 1 164 ? 4.608 6.777 15.575 1.00 88.44 164 THR A N 1
ATOM 1209 C CA . THR A 1 164 ? 5.830 7.250 16.242 1.00 88.44 164 THR A CA 1
ATOM 1210 C C . THR A 1 164 ? 7.009 7.451 15.297 1.00 88.44 164 THR A C 1
ATOM 1212 O O . THR A 1 164 ? 8.063 7.910 15.735 1.00 88.44 164 THR A O 1
ATO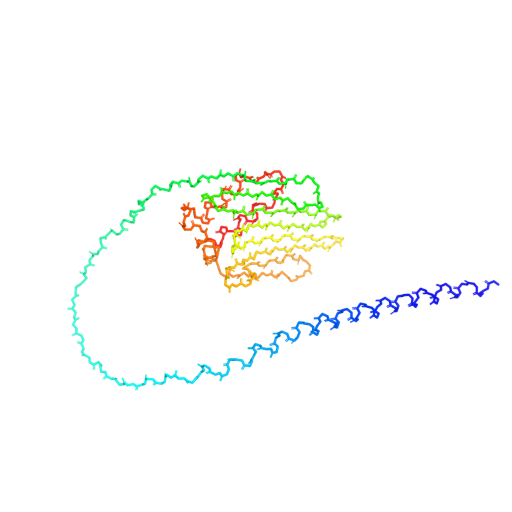M 1215 N N . ARG A 1 165 ? 6.876 7.086 14.017 1.00 87.75 165 ARG A N 1
ATOM 1216 C CA . ARG A 1 165 ? 7.962 7.172 13.036 1.00 87.75 165 ARG A CA 1
ATOM 1217 C C . ARG A 1 165 ? 7.464 7.776 11.730 1.00 87.75 165 ARG A C 1
ATOM 1219 O O . ARG A 1 165 ? 6.369 7.427 11.286 1.00 87.75 165 ARG A O 1
ATOM 1226 N N . PRO A 1 166 ? 8.274 8.628 11.076 1.00 92.06 166 PRO A N 1
ATOM 1227 C CA . PRO A 1 166 ? 7.965 9.080 9.730 1.00 92.06 166 PRO A CA 1
ATOM 1228 C C . PRO A 1 166 ? 7.909 7.892 8.761 1.00 92.06 166 PRO A C 1
ATOM 1230 O O . PRO A 1 166 ? 8.312 6.766 9.082 1.00 92.06 166 PRO A O 1
ATOM 1233 N N . MET A 1 167 ? 7.394 8.158 7.562 1.00 94.06 167 MET A N 1
ATOM 1234 C CA . MET A 1 167 ? 7.365 7.169 6.493 1.00 94.06 167 MET A CA 1
ATOM 1235 C C . MET A 1 167 ? 8.783 6.650 6.222 1.00 94.06 167 MET A C 1
ATOM 1237 O O . MET A 1 167 ? 9.705 7.432 5.999 1.00 94.06 167 MET A O 1
ATOM 1241 N N . HIS A 1 168 ? 8.954 5.333 6.277 1.00 92.44 168 HIS A N 1
ATOM 1242 C CA . HIS A 1 168 ? 10.225 4.659 6.049 1.00 92.44 168 HIS A CA 1
ATOM 1243 C C . HIS A 1 168 ? 10.051 3.534 5.036 1.00 92.44 168 HIS A C 1
ATOM 1245 O O . HIS A 1 168 ? 9.005 2.887 4.953 1.00 92.44 168 HIS A O 1
ATOM 1251 N N . THR A 1 169 ? 11.097 3.307 4.251 1.00 93.81 169 THR A N 1
ATOM 1252 C CA . THR A 1 169 ? 11.115 2.282 3.210 1.00 93.81 169 THR A CA 1
ATOM 1253 C C . THR A 1 169 ? 11.390 0.913 3.822 1.00 93.81 169 THR A C 1
ATOM 1255 O O . THR A 1 169 ? 12.393 0.724 4.505 1.00 93.81 169 THR A O 1
ATOM 1258 N N . VAL A 1 170 ? 10.489 -0.034 3.572 1.00 92.75 170 VAL A N 1
ATOM 1259 C CA . VAL A 1 170 ? 10.611 -1.437 3.992 1.00 92.75 170 VAL A CA 1
ATOM 1260 C C . VAL A 1 170 ? 11.161 -2.282 2.852 1.00 92.75 170 VAL A C 1
ATOM 1262 O O . VAL A 1 170 ? 11.963 -3.181 3.082 1.00 92.75 170 VAL A O 1
ATOM 1265 N N . ALA A 1 171 ? 10.773 -1.973 1.619 1.00 92.38 171 ALA A N 1
ATOM 1266 C CA . ALA A 1 171 ? 11.337 -2.599 0.438 1.00 92.38 171 ALA A CA 1
ATOM 1267 C C . ALA A 1 171 ? 11.506 -1.583 -0.681 1.00 92.38 171 ALA A C 1
ATOM 1269 O O . ALA A 1 171 ? 10.644 -0.731 -0.897 1.00 92.38 171 ALA A O 1
ATOM 1270 N N . TYR A 1 172 ? 12.606 -1.709 -1.406 1.00 92.31 172 TYR A N 1
ATOM 1271 C CA . TYR A 1 172 ? 12.868 -0.977 -2.624 1.00 92.31 172 TYR A CA 1
ATOM 1272 C C . TYR A 1 172 ? 13.622 -1.874 -3.596 1.00 92.31 172 TYR A C 1
ATOM 1274 O O . TYR A 1 172 ? 14.661 -2.440 -3.257 1.00 92.31 172 TYR A O 1
ATOM 1282 N N . THR A 1 173 ? 13.066 -2.055 -4.784 1.00 90.25 173 THR A N 1
ATOM 1283 C CA . THR A 1 173 ? 13.658 -2.856 -5.855 1.00 90.25 173 THR A CA 1
ATOM 1284 C C . THR A 1 173 ? 13.725 -1.998 -7.105 1.00 90.25 173 THR A C 1
ATOM 1286 O O . THR A 1 173 ? 12.729 -1.379 -7.457 1.00 90.25 173 THR A O 1
ATOM 1289 N N . ILE A 1 174 ? 14.888 -1.953 -7.744 1.00 89.44 174 ILE A N 1
ATOM 1290 C CA . ILE A 1 174 ? 15.113 -1.388 -9.069 1.00 89.44 174 ILE A CA 1
ATOM 1291 C C . ILE A 1 174 ? 15.562 -2.535 -9.968 1.00 89.44 174 ILE A C 1
ATOM 1293 O O . ILE A 1 174 ? 16.553 -3.194 -9.649 1.00 89.44 174 ILE A O 1
ATOM 1297 N N . ASP A 1 175 ? 14.853 -2.723 -11.073 1.00 86.06 175 ASP A N 1
ATOM 1298 C CA . ASP A 1 175 ? 15.266 -3.563 -12.196 1.00 86.06 175 ASP A CA 1
ATOM 1299 C C . ASP A 1 175 ? 15.720 -2.637 -13.327 1.00 86.06 175 ASP A C 1
ATOM 1301 O O . ASP A 1 175 ? 14.947 -1.799 -13.808 1.00 86.06 175 ASP A O 1
ATOM 1305 N N . ASN A 1 176 ? 16.995 -2.734 -13.689 1.00 85.00 176 ASN A N 1
ATOM 1306 C CA . ASN A 1 176 ? 17.593 -1.989 -14.785 1.00 85.00 176 ASN A CA 1
ATOM 1307 C C . ASN A 1 176 ? 18.457 -2.952 -15.613 1.00 85.00 176 ASN A C 1
ATOM 1309 O O . ASN A 1 176 ? 19.649 -3.094 -15.323 1.00 85.00 176 ASN A O 1
ATOM 1313 N N . PRO A 1 177 ? 17.912 -3.541 -16.693 1.00 76.25 177 PRO A N 1
ATOM 1314 C CA . PRO A 1 177 ? 18.591 -4.558 -17.499 1.00 76.25 177 PRO A CA 1
ATOM 1315 C C . PRO A 1 177 ? 19.929 -4.114 -18.104 1.00 76.25 177 PRO A C 1
ATOM 1317 O O . PRO A 1 177 ? 20.748 -4.946 -18.490 1.00 76.25 177 PRO A O 1
ATOM 1320 N N . HIS A 1 178 ? 20.153 -2.802 -18.214 1.00 73.75 178 HIS A N 1
ATOM 1321 C CA . HIS A 1 178 ? 21.375 -2.210 -18.764 1.00 73.75 178 HIS A CA 1
ATOM 1322 C C . HIS A 1 178 ? 22.267 -1.568 -17.689 1.00 73.75 178 HIS A C 1
ATOM 1324 O O . HIS A 1 178 ? 23.270 -0.932 -18.020 1.00 73.75 178 HIS A O 1
ATOM 1330 N N . GLY A 1 179 ? 21.909 -1.705 -16.410 1.00 70.69 179 GLY A N 1
ATOM 1331 C CA . GLY A 1 179 ? 22.594 -1.100 -15.274 1.00 70.69 179 GLY A CA 1
ATOM 1332 C C . GLY A 1 179 ? 22.818 -2.076 -14.120 1.00 70.69 179 GLY A C 1
ATOM 1333 O O . GLY A 1 179 ? 22.982 -3.275 -14.313 1.00 70.69 179 GLY A O 1
ATOM 1334 N N . ILE A 1 180 ? 22.902 -1.529 -12.905 1.00 68.06 180 ILE A N 1
ATOM 1335 C CA . ILE A 1 180 ? 23.039 -2.311 -11.674 1.00 68.06 180 ILE A CA 1
ATOM 1336 C C . ILE A 1 180 ? 21.657 -2.423 -11.043 1.00 68.06 180 ILE A C 1
ATOM 1338 O O . ILE A 1 180 ? 21.107 -1.410 -10.601 1.00 68.06 180 ILE A O 1
ATOM 1342 N N . ASP A 1 181 ? 21.141 -3.645 -10.955 1.00 73.06 181 ASP A N 1
ATOM 1343 C CA . ASP A 1 181 ? 19.944 -3.929 -10.173 1.00 73.06 181 ASP A CA 1
ATOM 1344 C C . ASP A 1 181 ? 20.201 -3.608 -8.703 1.00 73.06 181 ASP A C 1
ATOM 1346 O O . ASP A 1 181 ? 21.222 -3.991 -8.118 1.00 73.06 181 ASP A O 1
ATOM 1350 N N . GLN A 1 182 ? 19.265 -2.893 -8.085 1.00 76.00 182 GLN A N 1
ATOM 1351 C CA . GLN A 1 182 ? 19.348 -2.563 -6.668 1.00 76.00 182 GLN A CA 1
ATOM 1352 C C . GLN A 1 182 ? 18.165 -3.161 -5.943 1.00 76.00 182 GLN A C 1
ATOM 1354 O O . GLN A 1 182 ? 17.013 -2.857 -6.232 1.00 76.00 182 GLN A O 1
ATOM 1359 N N . LYS A 1 183 ? 18.456 -3.978 -4.938 1.00 81.69 183 LYS A N 1
ATOM 1360 C CA . LYS A 1 183 ? 17.443 -4.549 -4.066 1.00 81.69 183 LYS A CA 1
ATOM 1361 C C . LYS A 1 183 ? 17.805 -4.245 -2.625 1.00 81.69 183 LYS A C 1
ATOM 1363 O O . LYS A 1 183 ? 18.765 -4.793 -2.091 1.00 81.69 183 LYS A O 1
ATOM 1368 N N . ASN A 1 184 ? 17.038 -3.355 -2.011 1.00 80.38 184 ASN A N 1
ATOM 1369 C CA . ASN A 1 184 ? 17.154 -3.014 -0.604 1.00 80.38 184 ASN A CA 1
ATOM 1370 C C . ASN A 1 184 ? 15.850 -3.385 0.097 1.00 80.38 184 ASN A C 1
ATOM 1372 O O . ASN A 1 184 ? 14.820 -2.740 -0.087 1.00 80.38 184 ASN A O 1
ATOM 1376 N N . GLU A 1 185 ? 15.883 -4.459 0.873 1.00 82.94 185 GLU A N 1
ATOM 1377 C CA . GLU A 1 185 ? 14.712 -4.980 1.562 1.00 82.94 185 GLU A CA 1
ATOM 1378 C C . GLU A 1 185 ? 15.040 -5.188 3.033 1.00 82.94 185 GLU A C 1
ATOM 1380 O O . GLU A 1 185 ? 16.019 -5.850 3.383 1.00 82.94 185 GLU A O 1
ATOM 1385 N N . ALA A 1 186 ? 14.180 -4.661 3.900 1.00 77.19 186 ALA A N 1
ATOM 1386 C CA . ALA A 1 186 ? 14.164 -5.054 5.291 1.00 77.19 186 ALA A CA 1
ATOM 1387 C C . ALA A 1 186 ? 13.880 -6.566 5.380 1.00 77.19 186 ALA A C 1
ATOM 1389 O O . ALA A 1 186 ? 13.157 -7.117 4.535 1.00 77.19 186 ALA A O 1
ATOM 1390 N N . PRO A 1 187 ? 14.406 -7.255 6.405 1.00 78.44 187 PRO A N 1
ATOM 1391 C CA . PRO A 1 187 ? 14.082 -8.660 6.614 1.00 78.44 187 PRO A CA 1
ATOM 1392 C C . PRO A 1 187 ? 12.569 -8.818 6.835 1.00 78.44 187 PRO A C 1
ATOM 1394 O O . PRO A 1 187 ? 11.960 -7.952 7.446 1.00 78.44 187 PRO A O 1
ATOM 1397 N N . ALA A 1 188 ? 11.948 -9.890 6.347 1.00 71.12 188 ALA A N 1
ATOM 1398 C CA . ALA A 1 188 ? 10.505 -10.116 6.485 1.00 71.12 188 ALA A CA 1
ATOM 1399 C C . ALA A 1 188 ? 10.127 -10.419 7.952 1.00 71.12 188 ALA A C 1
ATOM 1401 O O . ALA A 1 188 ? 10.183 -11.571 8.372 1.00 71.12 188 ALA A O 1
ATOM 1402 N N . TYR A 1 189 ? 9.800 -9.394 8.745 1.00 73.88 189 TYR A N 1
ATOM 1403 C CA . TYR A 1 189 ? 9.494 -9.522 10.175 1.00 73.88 189 TYR A CA 1
ATOM 1404 C C . TYR A 1 189 ? 8.378 -8.570 10.588 1.00 73.88 189 TYR A C 1
ATOM 1406 O O . TYR A 1 189 ? 8.653 -7.493 11.119 1.00 73.88 189 TYR A O 1
ATOM 1414 N N . HIS A 1 190 ? 7.126 -8.991 10.399 1.00 85.31 190 HIS A N 1
ATOM 1415 C CA . HIS A 1 190 ? 5.956 -8.422 11.073 1.00 85.31 190 HIS A CA 1
ATOM 1416 C C . HIS A 1 190 ? 5.875 -6.882 11.074 1.00 85.31 190 HIS A C 1
ATOM 1418 O O . HIS A 1 190 ? 5.306 -6.294 11.997 1.00 85.31 190 HIS A O 1
ATOM 1424 N N . GLN A 1 191 ? 6.456 -6.189 10.089 1.00 90.88 191 GLN A N 1
ATOM 1425 C CA . GLN A 1 191 ? 6.504 -4.728 10.077 1.00 90.88 191 GLN A CA 1
ATOM 1426 C C . GLN A 1 191 ? 5.111 -4.144 9.888 1.00 90.88 191 GLN A C 1
ATOM 1428 O O . GLN A 1 191 ? 4.732 -3.213 10.596 1.00 90.88 191 GLN A O 1
ATOM 1433 N N . VAL A 1 192 ? 4.326 -4.724 8.980 1.00 91.94 192 VAL A N 1
ATOM 1434 C CA . VAL A 1 192 ? 2.925 -4.352 8.767 1.00 91.94 192 VAL A CA 1
ATOM 1435 C C . VAL A 1 192 ? 2.125 -4.645 10.028 1.00 91.94 192 VAL A C 1
ATOM 1437 O O . VAL A 1 192 ? 1.406 -3.772 10.506 1.00 91.94 192 VAL A O 1
ATOM 1440 N N . THR A 1 193 ? 2.315 -5.822 10.627 1.00 91.75 193 THR A N 1
ATOM 1441 C CA . THR A 1 193 ? 1.652 -6.191 11.884 1.00 91.75 193 THR A CA 1
ATOM 1442 C C . THR A 1 193 ? 1.980 -5.223 13.011 1.00 91.75 193 THR A C 1
ATOM 1444 O O . THR A 1 193 ? 1.072 -4.762 13.699 1.00 91.75 193 THR A O 1
ATOM 1447 N N . THR A 1 194 ? 3.241 -4.830 13.154 1.00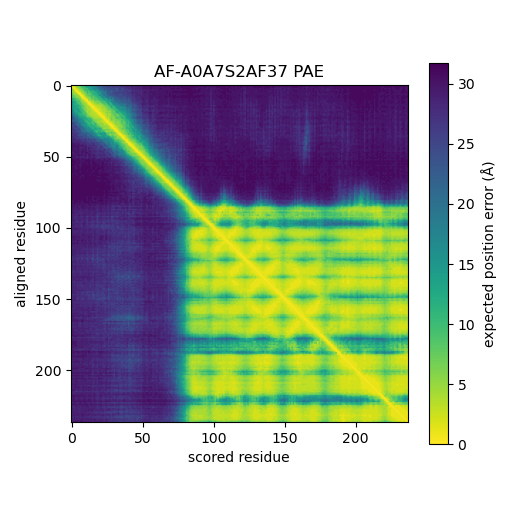 91.44 194 THR A N 1
ATOM 1448 C CA . THR A 1 194 ? 3.688 -3.853 14.155 1.00 91.44 194 THR A CA 1
ATOM 1449 C C . THR A 1 194 ? 3.033 -2.486 13.949 1.00 91.44 194 THR A C 1
ATOM 1451 O O . THR A 1 194 ? 2.699 -1.805 14.916 1.00 91.44 194 THR A O 1
ATOM 1454 N N . VAL A 1 195 ? 2.848 -2.073 12.693 1.00 92.88 195 VAL A N 1
ATOM 1455 C CA . VAL A 1 195 ? 2.297 -0.758 12.344 1.00 92.88 195 VAL A CA 1
ATOM 1456 C C . VAL A 1 195 ? 0.771 -0.727 12.458 1.00 92.88 195 VAL A C 1
ATOM 1458 O O . VAL A 1 195 ? 0.226 0.230 13.001 1.00 92.88 195 VAL A O 1
ATOM 1461 N N . PHE A 1 196 ? 0.076 -1.757 11.972 1.00 93.00 196 PHE A N 1
ATOM 1462 C CA . PHE A 1 196 ? -1.382 -1.744 11.839 1.00 93.00 196 PHE A CA 1
ATOM 1463 C C . PHE A 1 196 ? -2.123 -2.382 13.013 1.00 93.00 196 PHE A C 1
ATOM 1465 O O . PHE A 1 196 ? -3.200 -1.895 13.344 1.00 93.00 196 PHE A O 1
ATOM 1472 N N . SER A 1 197 ? -1.573 -3.400 13.686 1.00 91.25 197 SER A N 1
ATOM 1473 C CA . SER A 1 197 ? -2.300 -4.102 14.765 1.00 91.25 197 SER A CA 1
ATOM 1474 C C . SER A 1 197 ? -2.798 -3.180 15.882 1.00 91.25 197 SER A C 1
ATOM 1476 O O . SER A 1 197 ? -3.961 -3.320 16.248 1.00 91.25 197 SER A O 1
ATOM 1478 N N . PRO A 1 198 ? -2.030 -2.180 16.369 1.00 90.25 198 PRO A N 1
ATOM 1479 C CA . PRO A 1 198 ? -2.532 -1.263 17.399 1.00 90.25 198 PRO A CA 1
ATOM 1480 C C . PRO A 1 198 ? -3.771 -0.469 16.962 1.00 90.25 198 PRO A C 1
ATOM 1482 O O . PRO A 1 198 ? -4.600 -0.100 17.785 1.00 90.25 198 PRO A O 1
ATOM 1485 N N . SER A 1 199 ? -3.906 -0.207 15.658 1.00 87.12 199 SER A N 1
ATOM 1486 C CA . SER A 1 199 ? -5.064 0.488 15.087 1.00 87.12 199 SER A CA 1
ATOM 1487 C C . SER A 1 199 ? -6.235 -0.452 14.783 1.00 87.12 199 SER A C 1
ATOM 1489 O O . SER A 1 199 ? -7.283 0.037 14.377 1.00 87.12 199 SER A O 1
ATOM 1491 N N . LEU A 1 200 ? -6.066 -1.772 14.920 1.00 87.44 200 LEU A N 1
ATOM 1492 C CA . LEU A 1 200 ? -7.076 -2.781 14.581 1.00 87.44 200 LEU A CA 1
ATOM 1493 C C . LEU A 1 200 ? -7.490 -3.668 15.770 1.00 87.44 200 LEU A C 1
ATOM 1495 O O . LEU A 1 200 ? -8.528 -4.321 15.700 1.00 87.44 200 LEU A O 1
ATOM 1499 N N . GLU A 1 201 ? -6.723 -3.682 16.865 1.00 84.25 201 GLU A N 1
ATOM 1500 C CA . GLU A 1 201 ? -6.937 -4.539 18.043 1.00 84.25 201 GLU A CA 1
ATOM 1501 C C . GLU A 1 201 ? -8.353 -4.401 18.627 1.00 84.25 201 GLU A C 1
ATOM 1503 O O . GLU A 1 201 ? -9.004 -5.400 18.926 1.00 84.25 201 GLU A O 1
ATOM 1508 N N . GLY A 1 202 ? -8.878 -3.173 18.695 1.00 79.06 202 GLY A N 1
ATOM 1509 C CA . GLY A 1 202 ? -10.240 -2.895 19.169 1.00 79.06 202 GLY A CA 1
ATOM 1510 C C . GLY A 1 202 ? -11.358 -3.240 18.177 1.00 79.06 202 GLY A C 1
ATOM 1511 O O . GLY A 1 202 ? -12.528 -3.187 18.543 1.00 79.06 202 GLY A O 1
ATOM 1512 N N . LEU A 1 203 ? -11.011 -3.586 16.935 1.00 82.81 203 LEU A N 1
ATOM 1513 C CA . LEU A 1 203 ? -11.953 -3.906 15.857 1.00 82.81 203 LEU A CA 1
ATOM 1514 C C . LEU A 1 203 ? -12.062 -5.416 15.608 1.00 82.81 203 LEU A C 1
ATOM 1516 O O . LEU A 1 203 ? -12.906 -5.844 14.829 1.00 82.81 203 LEU A O 1
ATOM 1520 N N . GLY A 1 204 ? -11.199 -6.229 16.228 1.00 83.12 204 GLY A N 1
ATOM 1521 C CA . GLY A 1 204 ? -11.169 -7.677 16.008 1.00 83.12 204 GLY A CA 1
ATOM 1522 C C . GLY A 1 204 ? -10.715 -8.094 14.604 1.00 83.12 204 GLY A C 1
ATOM 1523 O O . GLY A 1 204 ? -10.971 -9.232 14.216 1.00 83.12 204 GLY A O 1
ATOM 1524 N N . VAL A 1 205 ? -10.051 -7.194 13.866 1.00 87.69 205 VAL A N 1
ATOM 1525 C CA . VAL A 1 205 ? -9.543 -7.415 12.503 1.00 87.69 205 VAL A CA 1
ATOM 1526 C C . VAL A 1 205 ? -8.022 -7.533 12.535 1.00 87.69 205 VAL A C 1
ATOM 1528 O O . VAL A 1 205 ? -7.327 -6.703 13.116 1.00 87.69 205 VAL A O 1
ATOM 1531 N N . THR A 1 206 ? -7.477 -8.555 11.894 1.00 91.00 206 THR A N 1
ATOM 1532 C CA . THR A 1 206 ? -6.029 -8.719 11.727 1.00 91.00 206 THR A CA 1
ATOM 1533 C C . THR A 1 206 ? -5.519 -7.952 10.500 1.00 91.00 206 THR A C 1
ATOM 1535 O O . THR A 1 206 ? -6.275 -7.710 9.562 1.00 91.00 206 THR A O 1
ATOM 1538 N N . PRO A 1 207 ? -4.222 -7.601 10.429 1.00 90.94 207 PRO A N 1
ATOM 1539 C CA . PRO A 1 207 ? -3.628 -7.033 9.214 1.00 90.94 207 PRO A CA 1
ATOM 1540 C C . PRO A 1 207 ? -3.795 -7.917 7.966 1.00 90.94 207 PRO A C 1
ATOM 1542 O O . PRO A 1 207 ? -3.880 -7.395 6.856 1.00 90.94 207 PRO A O 1
ATOM 1545 N N . THR A 1 208 ? -3.861 -9.242 8.135 1.00 90.56 208 THR A N 1
ATOM 1546 C CA . THR A 1 208 ? -4.165 -10.189 7.050 1.00 90.56 208 THR A CA 1
ATOM 1547 C C . THR A 1 208 ? -5.612 -10.054 6.582 1.00 90.56 208 THR A C 1
ATOM 1549 O O . THR A 1 208 ? -5.866 -9.938 5.392 1.00 90.56 208 THR A O 1
ATOM 1552 N N . GLU A 1 209 ? -6.572 -9.999 7.502 1.00 91.06 209 GLU A N 1
ATOM 1553 C CA . GLU A 1 209 ? -7.982 -9.804 7.139 1.00 91.06 209 GLU A CA 1
ATOM 1554 C C . GLU A 1 209 ? -8.225 -8.410 6.555 1.00 91.06 209 GLU A C 1
ATOM 1556 O O . GLU A 1 209 ? -9.032 -8.255 5.645 1.00 91.06 209 GLU A O 1
ATOM 1561 N N . LEU A 1 210 ? -7.496 -7.393 7.028 1.00 90.44 210 LEU A N 1
ATOM 1562 C CA . LEU A 1 210 ? -7.602 -6.029 6.521 1.00 90.44 210 LEU A CA 1
ATOM 1563 C C . LEU A 1 210 ? -7.324 -5.967 5.017 1.00 90.44 210 LEU A C 1
ATOM 1565 O O . LEU A 1 210 ? -8.076 -5.315 4.295 1.00 90.44 210 LEU A O 1
ATOM 1569 N N . ILE A 1 211 ? -6.259 -6.621 4.539 1.00 90.50 211 ILE A N 1
ATOM 1570 C CA . ILE A 1 211 ? -5.920 -6.567 3.114 1.00 90.50 211 ILE A CA 1
ATOM 1571 C C . ILE A 1 211 ? -6.993 -7.256 2.263 1.00 90.50 211 ILE A C 1
ATOM 1573 O O . ILE A 1 211 ? -7.350 -6.736 1.209 1.00 90.50 211 ILE A O 1
ATOM 1577 N N . ASP A 1 212 ? -7.578 -8.350 2.750 1.00 89.88 212 ASP A N 1
ATOM 1578 C CA . ASP A 1 212 ? -8.664 -9.051 2.060 1.00 89.88 212 ASP A CA 1
ATOM 1579 C C . ASP A 1 212 ? -9.974 -8.236 2.067 1.00 89.88 212 ASP A C 1
ATOM 1581 O O . ASP A 1 212 ? -10.678 -8.179 1.058 1.00 89.88 212 ASP A O 1
ATOM 1585 N N . ILE A 1 213 ? -10.279 -7.530 3.164 1.00 89.94 213 ILE A N 1
ATOM 1586 C CA . ILE A 1 213 ? -11.411 -6.588 3.234 1.00 89.94 213 ILE A CA 1
ATOM 1587 C C . ILE A 1 213 ? -11.233 -5.460 2.215 1.00 89.94 213 ILE A C 1
ATOM 1589 O O . ILE A 1 213 ? -12.189 -5.085 1.534 1.00 89.94 213 ILE A O 1
ATOM 1593 N N . VAL A 1 214 ? -10.020 -4.915 2.094 1.00 89.50 214 VAL A N 1
ATOM 1594 C CA . VAL A 1 214 ? -9.725 -3.872 1.106 1.00 89.50 214 VAL A CA 1
ATOM 1595 C C . VAL A 1 214 ? -9.914 -4.412 -0.313 1.00 89.50 214 VAL A C 1
ATOM 1597 O O . VAL A 1 214 ? -10.593 -3.764 -1.104 1.00 89.50 214 VAL A O 1
ATOM 1600 N N . GLU A 1 215 ? -9.408 -5.608 -0.628 1.00 88.00 215 GLU A N 1
ATOM 1601 C CA . GLU A 1 215 ? -9.601 -6.244 -1.943 1.00 88.00 215 GLU A CA 1
ATOM 1602 C C . GLU A 1 215 ? -11.076 -6.372 -2.322 1.00 88.00 215 GLU A C 1
ATOM 1604 O O . GLU A 1 215 ? -11.459 -6.054 -3.445 1.00 88.00 215 GLU A O 1
ATOM 1609 N N . ALA A 1 216 ? -11.912 -6.805 -1.377 1.00 87.75 216 ALA A N 1
ATOM 1610 C CA . ALA A 1 216 ? -13.334 -7.019 -1.618 1.00 87.75 216 ALA A CA 1
ATOM 1611 C C . ALA A 1 216 ? -14.110 -5.720 -1.904 1.00 87.75 216 ALA A C 1
ATOM 1613 O O . ALA A 1 216 ? -15.185 -5.773 -2.500 1.00 87.75 216 ALA A O 1
ATOM 1614 N N . ASN A 1 217 ? -13.588 -4.564 -1.479 1.00 86.50 217 ASN A N 1
ATOM 1615 C CA . ASN A 1 217 ? -14.279 -3.275 -1.570 1.00 86.50 217 ASN A CA 1
ATOM 1616 C C . ASN A 1 217 ? -13.656 -2.298 -2.578 1.00 86.50 217 ASN A C 1
ATOM 1618 O O . ASN A 1 217 ? -14.281 -1.291 -2.918 1.00 86.50 217 ASN A O 1
ATOM 1622 N N . VAL A 1 218 ? -12.442 -2.561 -3.069 1.00 81.69 218 VAL A N 1
ATOM 1623 C CA . VAL A 1 218 ? -11.810 -1.739 -4.106 1.00 81.69 218 VAL A CA 1
ATOM 1624 C C . VAL A 1 218 ? -12.162 -2.304 -5.493 1.00 81.69 218 VAL A C 1
ATOM 1626 O O . VAL A 1 218 ? -11.993 -3.500 -5.723 1.00 81.69 218 VAL A O 1
ATOM 1629 N N . PRO A 1 219 ? -12.634 -1.484 -6.454 1.00 72.88 219 PRO A N 1
ATOM 1630 C CA . PRO A 1 219 ? -13.015 -1.968 -7.781 1.00 72.88 219 PRO A CA 1
ATOM 1631 C C . PRO A 1 219 ? -11.859 -2.663 -8.514 1.00 72.88 219 PRO A C 1
ATOM 1633 O O . PRO A 1 219 ? -10.858 -2.031 -8.841 1.00 72.88 219 PRO A O 1
ATOM 1636 N N . ALA A 1 220 ? -12.027 -3.944 -8.856 1.00 66.69 220 ALA A N 1
ATOM 1637 C CA . ALA A 1 220 ? -10.982 -4.768 -9.479 1.00 66.69 220 ALA A CA 1
ATOM 1638 C C . ALA A 1 220 ? -10.421 -4.205 -10.804 1.00 66.69 220 ALA A C 1
ATOM 1640 O O . ALA A 1 220 ? -9.274 -4.476 -11.154 1.00 66.69 220 ALA A O 1
ATOM 1641 N N . ALA A 1 221 ? -11.214 -3.417 -11.539 1.00 59.72 221 ALA A N 1
ATOM 1642 C CA . ALA A 1 221 ? -10.823 -2.851 -12.830 1.00 59.72 221 ALA A CA 1
ATOM 1643 C C . ALA A 1 221 ? -9.686 -1.815 -12.732 1.00 59.72 221 ALA A C 1
ATOM 1645 O O . ALA A 1 221 ? -8.903 -1.697 -13.673 1.00 59.72 221 ALA A O 1
ATOM 1646 N N . ASP A 1 222 ? -9.555 -1.120 -11.597 1.00 59.09 222 ASP A N 1
ATOM 1647 C CA . ASP A 1 222 ? -8.636 0.020 -11.457 1.00 59.09 222 ASP A CA 1
ATOM 1648 C C . ASP A 1 222 ? -7.350 -0.324 -10.692 1.00 59.09 222 ASP A C 1
ATOM 1650 O O . ASP A 1 222 ? -6.517 0.546 -10.437 1.00 59.09 222 ASP A O 1
ATOM 1654 N N . VAL A 1 223 ? -7.168 -1.595 -10.317 1.00 63.84 223 VAL A N 1
ATOM 1655 C CA . VAL A 1 223 ? -6.050 -2.025 -9.467 1.00 63.84 223 VAL A CA 1
ATOM 1656 C C . VAL A 1 223 ? -5.253 -3.160 -10.100 1.00 63.84 223 VAL A C 1
ATOM 1658 O O . VAL A 1 223 ? -4.967 -4.176 -9.470 1.00 63.84 223 VAL A O 1
ATOM 1661 N N . ARG A 1 224 ? -4.809 -2.965 -11.348 1.00 67.56 224 ARG A N 1
ATOM 1662 C CA . ARG A 1 224 ? -3.868 -3.882 -12.030 1.00 67.56 224 ARG A CA 1
ATOM 1663 C C . ARG A 1 224 ? -2.637 -4.240 -11.176 1.00 67.56 224 ARG A C 1
ATOM 1665 O O . ARG A 1 224 ? -2.084 -5.324 -11.321 1.00 67.56 224 ARG A O 1
ATOM 1672 N N . TYR A 1 225 ? -2.265 -3.368 -10.241 1.00 70.12 225 TYR A N 1
ATOM 1673 C CA . TYR A 1 225 ? -1.107 -3.494 -9.351 1.00 70.12 225 TYR A CA 1
ATOM 1674 C C . TYR A 1 225 ? -1.457 -3.988 -7.938 1.00 70.12 225 TYR A C 1
ATOM 1676 O O . TYR A 1 225 ? -0.570 -4.136 -7.094 1.00 70.12 225 TYR A O 1
ATOM 1684 N N . TRP A 1 226 ? -2.732 -4.298 -7.672 1.00 78.69 226 TRP A N 1
ATOM 1685 C CA . TRP A 1 226 ? -3.176 -4.895 -6.409 1.00 78.69 226 TRP A CA 1
ATOM 1686 C C . TRP A 1 226 ? -2.405 -6.171 -6.055 1.00 78.69 226 TRP A C 1
ATOM 1688 O O . TRP A 1 226 ? -1.965 -6.283 -4.909 1.00 78.69 226 TRP A O 1
ATOM 1698 N N . PRO A 1 227 ? -2.139 -7.104 -6.996 1.00 86.25 227 PRO A N 1
ATOM 1699 C CA . PRO A 1 227 ? -1.373 -8.304 -6.672 1.00 86.25 227 PRO A CA 1
ATOM 1700 C C . PRO A 1 227 ? 0.039 -7.990 -6.161 1.00 86.25 227 PRO A C 1
ATOM 1702 O O . PRO A 1 227 ? 0.526 -8.658 -5.249 1.00 86.25 227 PRO A O 1
ATOM 1705 N N . ALA A 1 228 ? 0.690 -6.953 -6.704 1.00 85.00 228 ALA A N 1
ATOM 1706 C CA . ALA A 1 228 ? 2.003 -6.512 -6.243 1.00 85.00 228 ALA A CA 1
ATOM 1707 C C . ALA A 1 228 ? 1.915 -5.911 -4.833 1.00 85.00 228 ALA A C 1
ATOM 1709 O O . ALA A 1 228 ? 2.673 -6.316 -3.951 1.00 85.00 228 ALA A O 1
ATOM 1710 N N . PHE A 1 229 ? 0.935 -5.035 -4.584 1.00 87.06 229 PHE A N 1
ATOM 1711 C CA . PHE A 1 229 ? 0.685 -4.494 -3.247 1.00 87.06 229 PHE A CA 1
ATOM 1712 C C . PHE A 1 229 ? 0.442 -5.602 -2.216 1.00 87.06 229 PHE A C 1
ATOM 1714 O O . PHE A 1 229 ? 1.135 -5.661 -1.200 1.00 87.06 229 PHE A O 1
ATOM 1721 N N . LYS A 1 230 ? -0.479 -6.528 -2.509 1.00 89.50 230 LYS A N 1
ATOM 1722 C CA . LYS A 1 230 ? -0.822 -7.663 -1.642 1.00 89.50 230 LYS A CA 1
ATOM 1723 C C . LYS A 1 230 ? 0.383 -8.572 -1.389 1.00 89.50 230 LYS A C 1
ATOM 1725 O O . LYS A 1 230 ? 0.578 -9.028 -0.265 1.00 89.50 230 LYS A O 1
ATOM 1730 N N . LYS A 1 231 ? 1.243 -8.790 -2.392 1.00 90.44 231 LYS A N 1
ATOM 1731 C CA . LYS A 1 231 ? 2.507 -9.534 -2.241 1.00 90.44 231 LYS A CA 1
ATOM 1732 C C . LYS A 1 231 ? 3.446 -8.864 -1.236 1.00 90.44 231 LYS A C 1
ATOM 1734 O O . LYS A 1 231 ? 3.964 -9.551 -0.358 1.00 90.44 231 LYS A O 1
ATOM 1739 N N . TYR A 1 232 ? 3.674 -7.553 -1.355 1.00 90.88 232 TYR A N 1
ATOM 1740 C CA . TYR A 1 232 ? 4.522 -6.815 -0.410 1.00 90.88 232 TYR A CA 1
ATOM 1741 C C . TYR A 1 232 ? 3.899 -6.774 0.986 1.00 90.88 232 TYR A C 1
ATOM 1743 O O . TYR A 1 232 ? 4.591 -7.058 1.959 1.00 90.88 232 TYR A O 1
ATOM 1751 N N . TRP A 1 233 ? 2.595 -6.516 1.082 1.00 92.75 233 TRP A N 1
ATOM 1752 C CA . TRP A 1 233 ? 1.860 -6.548 2.343 1.00 92.75 233 TRP A CA 1
ATOM 1753 C C . TRP A 1 233 ? 2.044 -7.889 3.058 1.00 92.75 233 TRP A C 1
ATOM 1755 O O . TRP A 1 233 ? 2.618 -7.929 4.140 1.00 92.75 233 TRP A O 1
ATOM 1765 N N . ASN A 1 234 ? 1.666 -8.996 2.413 1.00 92.56 234 ASN A N 1
ATOM 1766 C CA . ASN A 1 234 ? 1.721 -10.338 3.000 1.00 92.56 234 ASN A CA 1
ATOM 1767 C C . ASN A 1 234 ? 3.138 -10.786 3.358 1.00 92.56 234 ASN A C 1
ATOM 1769 O O . ASN A 1 234 ? 3.317 -11.567 4.285 1.00 92.56 234 ASN A O 1
ATOM 1773 N N . ARG A 1 235 ? 4.154 -10.295 2.643 1.00 90.81 235 ARG A N 1
ATOM 1774 C CA . ARG A 1 235 ? 5.553 -10.574 2.975 1.00 90.81 235 ARG A CA 1
ATOM 1775 C C . ARG A 1 235 ? 5.982 -9.949 4.306 1.00 90.81 235 ARG A C 1
ATOM 1777 O O . ARG A 1 235 ? 6.906 -10.461 4.931 1.00 90.81 235 ARG A O 1
ATOM 1784 N N . TYR A 1 236 ? 5.359 -8.843 4.702 1.00 90.38 236 TYR A N 1
ATOM 1785 C CA . TYR A 1 236 ? 5.739 -8.052 5.874 1.00 90.38 236 TYR A CA 1
ATOM 1786 C C . TYR A 1 236 ? 4.682 -8.054 6.989 1.00 90.38 236 TYR A C 1
ATOM 1788 O O . TYR A 1 236 ? 4.844 -7.330 7.974 1.00 90.38 236 TYR A O 1
ATOM 1796 N N . VAL A 1 237 ? 3.617 -8.849 6.854 1.00 88.81 237 VAL A N 1
ATOM 1797 C CA . VAL A 1 237 ? 2.662 -9.170 7.930 1.00 88.81 237 VAL A CA 1
ATOM 1798 C C . VAL A 1 237 ? 3.273 -10.148 8.918 1.00 88.81 237 VAL A C 1
ATOM 1800 O O . VAL A 1 237 ? 4.028 -11.055 8.520 1.00 88.81 237 VAL A O 1
#

pLDDT: mean 71.15, std 21.48, range [32.25, 96.44]

Organism: NCBI:txid327968